Protein AF-A0A7N0U261-F1 (afdb_monomer_lite)

InterPro domains:
  IPR008336 DNA topoisomerase I, DNA binding, eukaryotic-type [PF02919] (1-190)
  IPR013030 DNA topoisomerase I, DNA binding, N-terminal domain 2 [G3DSA:2.170.11.10] (80-191)
  IPR013034 DNA topoisomerase I, DNA binding, N-terminal domain 1 [G3DSA:1.10.10.41] (1-79)
  IPR013499 DNA topoisomerase I, eukaryotic-type [SM00435] (119-215)
  IPR036202 DNA topoisomerase I, DNA binding, eukaryotic-type, N-terminal domain superfamily [SSF56741] (1-192)
  IPR051062 DNA topoisomerase IB [PTHR10290] (1-212)

Structure (mmCIF, N/CA/C/O backbone):
data_AF-A0A7N0U261-F1
#
_entry.id   AF-A0A7N0U261-F1
#
loop_
_atom_site.group_PDB
_atom_site.id
_atom_site.type_symbol
_atom_site.label_atom_id
_atom_site.label_alt_id
_atom_site.label_comp_id
_atom_site.label_asym_id
_atom_site.label_entity_id
_atom_site.label_seq_id
_atom_site.pdbx_PDB_ins_code
_atom_site.Cartn_x
_atom_site.Cartn_y
_atom_site.Cartn_z
_atom_site.occupancy
_atom_site.B_iso_or_equiv
_atom_site.auth_seq_id
_atom_site.auth_comp_id
_atom_site.auth_asym_id
_atom_site.auth_atom_id
_atom_site.pdbx_PDB_model_num
ATOM 1 N N . MET A 1 1 ? -12.755 -6.044 20.728 1.00 94.56 1 MET A N 1
ATOM 2 C CA . MET A 1 1 ? -12.909 -4.621 21.145 1.00 94.56 1 MET A CA 1
ATOM 3 C C . MET A 1 1 ? -14.137 -4.477 22.037 1.00 94.56 1 MET A C 1
ATOM 5 O O . MET A 1 1 ? -14.889 -5.444 22.129 1.00 94.56 1 MET A O 1
ATOM 9 N N . LEU A 1 2 ? -14.371 -3.317 22.663 1.00 97.25 2 LEU A N 1
ATOM 10 C CA . LEU A 1 2 ? -15.630 -3.059 23.376 1.00 97.25 2 LEU A CA 1
ATOM 11 C C . LEU A 1 2 ? -16.481 -2.021 22.630 1.00 97.25 2 LEU A C 1
ATOM 13 O O . LEU A 1 2 ? -15.959 -1.086 22.029 1.00 97.25 2 LEU A O 1
ATOM 17 N N . TYR A 1 3 ? -17.799 -2.167 22.692 1.00 97.62 3 TYR A N 1
ATOM 18 C CA . TYR A 1 3 ? -18.773 -1.183 22.230 1.00 97.62 3 TYR A CA 1
ATOM 19 C C . TYR A 1 3 ? -19.792 -0.941 23.340 1.00 97.62 3 TYR A C 1
ATOM 21 O O . TYR A 1 3 ? -20.399 -1.892 23.839 1.00 97.62 3 TYR A O 1
ATOM 29 N N . LYS A 1 4 ? -19.968 0.317 23.766 1.00 96.69 4 LYS A N 1
ATOM 30 C CA . LYS A 1 4 ? -20.778 0.664 24.954 1.00 96.69 4 LYS A CA 1
ATOM 31 C C . LYS A 1 4 ? -20.375 -0.160 26.196 1.00 96.69 4 LYS A C 1
ATOM 33 O O . LYS A 1 4 ? -21.231 -0.647 26.933 1.00 96.69 4 LYS A O 1
ATOM 38 N N . GLY A 1 5 ? -19.070 -0.385 26.371 1.00 96.56 5 GLY A N 1
ATOM 39 C CA . GLY A 1 5 ? -18.499 -1.171 27.472 1.00 96.56 5 GLY A CA 1
ATOM 40 C C . GLY A 1 5 ? -18.692 -2.692 27.380 1.00 96.56 5 GLY A C 1
ATOM 41 O O . GLY A 1 5 ? -18.243 -3.404 28.272 1.00 96.56 5 GLY A O 1
ATOM 42 N N . LYS A 1 6 ? -19.333 -3.216 26.325 1.00 97.06 6 LYS A N 1
ATOM 43 C CA . LYS A 1 6 ? -19.541 -4.661 26.133 1.00 97.06 6 LYS A CA 1
ATOM 44 C C . LYS A 1 6 ? -18.627 -5.215 25.039 1.00 97.06 6 LYS A C 1
ATOM 46 O O . LYS A 1 6 ? -18.452 -4.534 24.029 1.00 97.06 6 LYS A O 1
ATOM 51 N N . PRO A 1 7 ? -18.078 -6.433 25.187 1.00 97.12 7 PRO A N 1
ATOM 52 C CA . PRO A 1 7 ? -17.325 -7.081 24.120 1.00 97.12 7 PRO A CA 1
ATOM 53 C C . PRO A 1 7 ? -18.149 -7.213 22.840 1.00 97.12 7 PRO A C 1
ATOM 55 O O . PRO A 1 7 ? -19.335 -7.545 22.887 1.00 97.12 7 PRO A O 1
ATOM 58 N N . VAL A 1 8 ? -17.509 -6.940 21.705 1.00 96.25 8 VAL A N 1
ATOM 59 C CA . VAL A 1 8 ? -18.065 -7.182 20.372 1.00 96.25 8 VAL A CA 1
ATOM 60 C C . VAL A 1 8 ? -17.034 -7.925 19.543 1.00 96.25 8 VAL A C 1
ATOM 62 O O . VAL A 1 8 ? -15.889 -7.470 19.419 1.00 96.25 8 VAL A O 1
ATOM 65 N N . ASP A 1 9 ? -17.481 -9.034 18.966 1.00 94.25 9 ASP A N 1
ATOM 66 C CA . ASP A 1 9 ? -16.708 -9.827 18.023 1.00 94.25 9 ASP A CA 1
ATOM 67 C C . ASP A 1 9 ? -16.786 -9.200 16.634 1.00 94.25 9 ASP A C 1
ATOM 69 O O . ASP A 1 9 ? -17.852 -8.795 16.163 1.00 94.25 9 ASP A O 1
ATOM 73 N N . LEU A 1 10 ? -15.631 -9.111 15.985 1.00 96.62 10 LEU A N 1
ATOM 74 C CA . LEU A 1 10 ? -15.488 -8.616 14.626 1.00 96.62 10 LEU A CA 1
ATOM 75 C C . LEU A 1 10 ? -15.093 -9.783 13.724 1.00 96.62 10 LEU A C 1
ATOM 77 O O . LEU A 1 10 ? -14.326 -10.658 14.117 1.00 96.62 10 LEU A O 1
ATOM 81 N N . SER A 1 11 ? -15.578 -9.782 12.486 1.00 97.19 11 SER A N 1
ATOM 82 C CA . SER A 1 11 ? -14.993 -10.653 11.460 1.00 97.19 11 SER A CA 1
ATOM 83 C C . SER A 1 11 ? -13.533 -10.253 11.179 1.00 97.19 11 SER A C 1
ATOM 85 O O . SER A 1 11 ? -13.171 -9.096 11.415 1.00 97.19 11 SER A O 1
ATOM 87 N N . PRO A 1 12 ? -12.701 -11.142 10.603 1.00 97.69 12 PRO A N 1
ATOM 88 C CA . PRO A 1 12 ? -11.300 -10.825 10.315 1.00 97.69 12 PRO A CA 1
ATOM 89 C C . PRO A 1 12 ? -11.095 -9.538 9.499 1.00 97.69 12 PRO A C 1
ATOM 91 O O . PRO A 1 12 ? -10.190 -8.764 9.791 1.00 97.69 12 PRO A O 1
ATOM 94 N N . GLU A 1 13 ? -11.956 -9.259 8.513 1.00 96.50 13 GLU A N 1
ATOM 95 C CA . GLU A 1 13 ? -11.877 -8.029 7.705 1.00 96.50 13 GLU A CA 1
ATOM 96 C C . GLU A 1 13 ? -12.203 -6.772 8.530 1.00 96.50 13 GLU A C 1
ATOM 98 O O . GLU A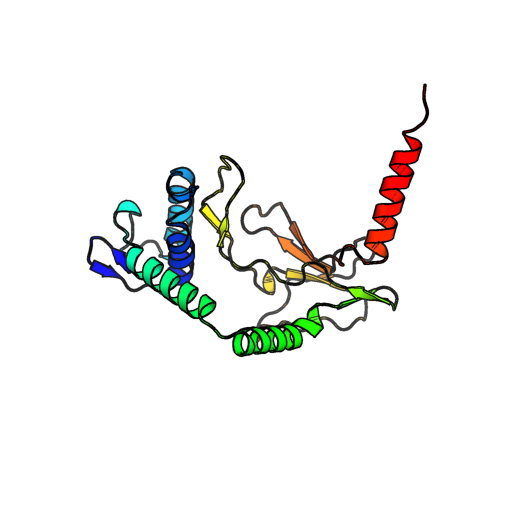 1 13 ? -11.549 -5.734 8.410 1.00 96.50 13 GLU A O 1
ATOM 103 N N . GLN A 1 14 ? -13.204 -6.862 9.408 1.00 97.44 14 GLN A N 1
ATOM 104 C CA . GLN A 1 14 ? -13.595 -5.762 10.288 1.00 97.44 14 GLN A CA 1
ATOM 105 C C . GLN A 1 14 ? -12.529 -5.496 11.357 1.00 97.44 14 GLN A C 1
ATOM 107 O O . GLN A 1 14 ? -12.248 -4.332 11.655 1.00 97.44 14 GLN A O 1
ATOM 112 N N . GLU A 1 15 ? -11.942 -6.559 11.911 1.00 98.00 15 GLU A N 1
ATOM 113 C CA . GLU A 1 15 ? -10.875 -6.495 12.908 1.00 98.00 15 GLU A CA 1
ATOM 114 C C . GLU A 1 15 ? -9.578 -5.932 12.321 1.00 98.00 15 GLU A C 1
ATOM 116 O O . GLU A 1 15 ? -8.921 -5.121 12.976 1.00 98.00 15 GLU A O 1
ATOM 121 N N . GLU A 1 16 ? -9.232 -6.277 11.075 1.00 98.25 16 GLU A N 1
ATOM 122 C CA . GLU A 1 16 ? -8.060 -5.722 10.390 1.00 98.25 16 GLU A CA 1
ATOM 123 C C . GLU A 1 16 ? -8.133 -4.188 10.356 1.00 98.25 16 GLU A C 1
ATOM 125 O O . GLU A 1 16 ? -7.194 -3.494 10.752 1.00 98.25 16 GLU A O 1
ATOM 130 N N . VAL A 1 17 ? -9.285 -3.644 9.958 1.00 98.19 17 VAL A N 1
ATOM 131 C CA . VAL A 1 17 ? -9.510 -2.195 9.861 1.00 98.19 17 VAL A CA 1
ATOM 132 C C . VAL A 1 17 ? -9.609 -1.534 11.238 1.00 98.19 17 VAL A C 1
ATOM 134 O O . VAL A 1 17 ? -9.058 -0.448 11.433 1.00 98.19 17 VAL A O 1
ATOM 137 N N . ALA A 1 18 ? -10.233 -2.196 12.216 1.00 98.19 18 ALA A N 1
ATOM 138 C CA . ALA A 1 18 ? -10.236 -1.734 13.604 1.00 98.19 18 ALA A CA 1
ATOM 139 C C . ALA A 1 18 ? -8.811 -1.657 14.177 1.00 98.19 18 ALA A C 1
ATOM 141 O O . ALA A 1 18 ? -8.467 -0.692 14.858 1.00 98.19 18 ALA A O 1
ATOM 142 N N . THR A 1 19 ? -7.956 -2.625 13.841 1.00 98.25 19 THR A N 1
ATOM 143 C CA . THR A 1 19 ? -6.543 -2.655 14.238 1.00 98.25 19 THR A CA 1
ATOM 144 C C . THR A 1 19 ? -5.762 -1.511 13.604 1.00 98.25 19 THR A C 1
ATOM 146 O O . THR A 1 19 ? -5.029 -0.818 14.309 1.00 98.25 19 THR A O 1
ATOM 149 N N . MET A 1 20 ? -5.970 -1.229 12.310 1.00 98.25 20 MET A N 1
ATOM 150 C CA . MET A 1 20 ? -5.345 -0.077 11.643 1.00 98.25 20 MET A CA 1
ATOM 151 C C . MET A 1 20 ? -5.665 1.248 12.345 1.00 98.25 20 MET A C 1
ATOM 153 O O . MET A 1 20 ? -4.800 2.119 12.407 1.00 98.25 20 MET A O 1
ATOM 157 N N . TYR A 1 21 ? -6.886 1.406 12.865 1.00 98.31 21 TYR A N 1
ATOM 158 C CA . TYR A 1 21 ? -7.286 2.586 13.634 1.00 98.31 21 TYR A CA 1
ATOM 159 C C . TYR A 1 21 ? -6.716 2.580 15.052 1.00 98.31 21 TYR A C 1
ATOM 161 O O . TYR A 1 21 ? -6.133 3.574 15.475 1.00 98.31 21 TYR A O 1
ATOM 169 N N . ALA A 1 22 ? -6.799 1.452 15.762 1.00 97.94 22 ALA A N 1
ATOM 170 C CA . ALA A 1 22 ? -6.256 1.304 17.111 1.00 97.94 22 ALA A CA 1
ATOM 171 C C . ALA A 1 22 ? -4.759 1.649 17.163 1.00 97.94 22 ALA A C 1
ATOM 173 O O . ALA A 1 22 ? -4.319 2.376 18.048 1.00 97.94 22 ALA A O 1
ATOM 174 N N . MET A 1 23 ? -3.981 1.216 16.165 1.00 96.69 23 MET A N 1
ATOM 175 C CA . MET A 1 23 ? -2.550 1.526 16.036 1.00 96.69 23 MET A CA 1
ATOM 176 C C . MET A 1 23 ? -2.236 3.030 15.952 1.00 96.69 23 MET A C 1
ATOM 178 O O . MET A 1 23 ? -1.087 3.422 16.155 1.00 96.69 23 MET A O 1
ATOM 182 N N . MET A 1 24 ? -3.226 3.869 15.637 1.00 96.44 24 MET A N 1
ATOM 183 C CA . MET A 1 24 ? -3.067 5.317 15.510 1.00 96.44 24 MET A CA 1
ATOM 184 C C . MET A 1 24 ? -3.276 6.067 16.829 1.00 96.44 24 MET A C 1
ATOM 186 O O . MET A 1 24 ? -3.046 7.275 16.834 1.00 96.44 24 MET A O 1
ATOM 190 N N . LYS A 1 25 ? -3.664 5.382 17.920 1.00 94.25 25 LYS A N 1
ATOM 191 C CA . LYS A 1 25 ? -4.058 5.968 19.217 1.00 94.25 25 LYS A CA 1
ATOM 192 C C . LYS A 1 25 ? -3.148 7.106 19.699 1.00 94.25 25 LYS A C 1
ATOM 194 O O . LYS A 1 25 ? -3.662 8.151 20.066 1.00 94.25 25 LYS A O 1
ATOM 199 N N . ASP A 1 26 ? -1.826 6.940 19.623 1.00 93.56 26 ASP A N 1
ATOM 200 C CA . ASP A 1 26 ? -0.852 7.924 20.140 1.00 93.56 26 ASP A CA 1
ATOM 201 C C . ASP A 1 26 ? -0.335 8.907 19.078 1.00 93.56 26 ASP A C 1
ATOM 203 O O . ASP A 1 26 ? 0.748 9.479 19.208 1.00 93.56 26 ASP A O 1
ATOM 207 N N . THR A 1 27 ? -1.046 9.050 17.963 1.00 95.00 27 THR A N 1
ATOM 208 C CA . THR A 1 27 ? -0.646 9.945 16.873 1.00 95.00 27 THR A CA 1
ATOM 209 C C . THR A 1 27 ? -1.548 11.169 16.818 1.00 95.00 27 THR A C 1
ATOM 211 O O . THR A 1 27 ? -2.737 11.087 17.111 1.00 95.00 27 THR A O 1
ATOM 214 N N . GLU A 1 28 ? -1.018 12.285 16.312 1.00 94.75 28 GLU A N 1
ATOM 215 C CA . GLU A 1 28 ? -1.775 13.531 16.097 1.00 94.75 28 GLU A CA 1
ATOM 216 C C . GLU A 1 28 ? -3.043 13.358 15.238 1.00 94.75 28 GLU A C 1
ATOM 218 O O . GLU A 1 28 ? -3.963 14.169 15.304 1.00 94.75 28 GLU A O 1
ATOM 223 N N . TYR A 1 29 ? -3.125 12.291 14.434 1.00 95.38 29 TYR A N 1
ATOM 224 C CA . TYR A 1 29 ? -4.298 12.005 13.607 1.00 95.38 29 TYR A CA 1
ATOM 225 C C . TYR A 1 29 ? -5.546 11.710 14.442 1.00 95.38 29 TYR A C 1
ATOM 227 O O . TYR A 1 29 ? -6.652 11.970 13.974 1.00 95.38 29 TYR A O 1
ATOM 235 N N . MET A 1 30 ? -5.383 11.213 15.670 1.00 94.69 30 MET A N 1
ATOM 236 C CA . MET A 1 30 ? -6.498 10.929 16.576 1.00 94.69 30 MET A CA 1
ATOM 237 C C . MET A 1 30 ? -7.116 12.188 17.177 1.00 94.69 30 MET A C 1
ATOM 239 O O . MET A 1 30 ? -8.233 12.124 17.674 1.00 94.69 30 MET A O 1
ATOM 243 N N . GLU A 1 31 ? -6.467 13.342 17.048 1.00 94.31 31 GLU A N 1
ATOM 244 C CA . GLU A 1 31 ? -7.062 14.634 17.402 1.00 94.31 31 GLU A CA 1
ATOM 245 C C . GLU A 1 31 ? -7.831 15.248 16.220 1.00 94.31 31 GLU A C 1
ATOM 247 O O . GLU A 1 31 ? -8.662 16.143 16.380 1.00 94.31 31 GLU A O 1
ATOM 252 N N . LYS A 1 32 ? -7.610 14.744 14.997 1.00 96.12 32 LYS A N 1
ATOM 253 C CA . LYS A 1 32 ? -8.223 15.291 13.784 1.00 96.12 32 LYS A CA 1
ATOM 254 C C . LYS A 1 32 ? -9.618 14.712 13.559 1.00 96.12 32 LYS A C 1
ATOM 256 O O . LYS A 1 32 ? -9.774 13.576 13.112 1.00 96.12 32 LYS A O 1
ATOM 261 N N . LYS A 1 33 ? -10.650 15.541 13.743 1.00 96.62 33 LYS A N 1
ATOM 262 C CA . LYS A 1 33 ? -12.059 15.183 13.476 1.00 96.62 33 LYS A CA 1
ATOM 263 C C . LYS A 1 33 ? -12.262 14.564 12.084 1.00 96.62 33 LYS A C 1
ATOM 265 O O . LYS A 1 33 ? -12.871 13.506 11.960 1.00 96.62 33 LYS A O 1
ATOM 270 N N . GLN A 1 34 ? -11.667 15.170 11.052 1.00 98.00 34 GLN A N 1
ATOM 271 C CA . GLN A 1 34 ? -11.753 14.691 9.667 1.00 98.00 34 GLN A CA 1
ATOM 272 C C . GLN A 1 34 ? -11.218 13.259 9.494 1.00 98.00 34 GLN A C 1
ATOM 274 O O . GLN A 1 34 ? -11.749 12.501 8.680 1.00 98.00 34 GLN A O 1
ATOM 279 N N . PHE A 1 35 ? -10.178 12.882 10.247 1.00 98.25 35 PHE A N 1
ATOM 280 C CA . PHE A 1 35 ? -9.602 11.537 10.219 1.00 98.25 35 PHE A CA 1
ATOM 281 C C . PHE A 1 35 ? -10.582 10.511 10.792 1.00 98.25 35 PHE A C 1
ATOM 283 O O . PHE A 1 35 ? -10.874 9.514 10.131 1.00 98.25 35 PHE A O 1
ATOM 290 N N . LYS A 1 36 ? -11.140 10.795 11.977 1.00 97.81 36 LYS A N 1
ATOM 291 C CA . LYS A 1 36 ? -12.147 9.955 12.646 1.00 97.81 36 LYS A CA 1
ATOM 292 C C . LYS A 1 36 ? -13.393 9.756 11.785 1.00 97.81 36 LYS A C 1
ATOM 294 O O . LYS A 1 36 ? -13.853 8.630 11.604 1.00 97.81 36 LYS A O 1
ATOM 299 N N . GLU A 1 37 ? -13.909 10.841 11.208 1.00 97.88 37 GLU A N 1
ATOM 300 C CA . GLU A 1 37 ? -15.094 10.812 10.346 1.00 97.88 37 GLU A CA 1
ATOM 301 C C . GLU A 1 37 ? -14.861 9.968 9.088 1.00 97.88 37 GLU A C 1
ATOM 303 O O . GLU A 1 37 ? -15.673 9.104 8.755 1.00 97.88 37 GLU A O 1
ATOM 308 N N . ASN A 1 38 ? -13.737 10.175 8.395 1.00 98.25 38 ASN A N 1
ATOM 309 C CA . ASN A 1 38 ? -13.396 9.395 7.204 1.00 98.25 38 ASN A CA 1
ATOM 310 C C . ASN A 1 38 ? -13.203 7.910 7.521 1.00 98.25 38 ASN A C 1
ATOM 312 O O . ASN A 1 38 ? -13.714 7.067 6.781 1.00 98.25 38 ASN A O 1
ATOM 316 N N . PHE A 1 39 ? -12.513 7.600 8.621 1.00 98.38 39 PHE A N 1
ATOM 317 C CA . PHE A 1 39 ? -12.349 6.232 9.096 1.00 98.38 39 PHE A CA 1
ATOM 318 C C . PHE A 1 39 ? -13.705 5.566 9.334 1.00 98.38 39 PHE A C 1
ATOM 320 O O . PHE A 1 39 ? -13.992 4.529 8.736 1.00 98.38 39 PHE A O 1
ATOM 327 N N . MET A 1 40 ? -14.569 6.181 10.150 1.00 97.44 40 MET A N 1
ATOM 328 C CA . MET A 1 40 ? -15.864 5.599 10.504 1.00 97.44 40 MET A CA 1
ATOM 329 C C . MET A 1 40 ? -16.755 5.410 9.273 1.00 97.44 40 MET A C 1
ATOM 331 O O . MET A 1 40 ? -17.445 4.398 9.148 1.00 97.44 40 MET A O 1
ATOM 335 N N . ASN A 1 41 ? -16.714 6.354 8.330 1.00 97.06 41 ASN A N 1
ATOM 336 C CA . ASN A 1 41 ? -17.466 6.265 7.082 1.00 97.06 41 ASN A CA 1
ATOM 337 C C . ASN A 1 41 ? -17.059 5.060 6.225 1.00 97.06 41 ASN A C 1
ATOM 339 O O . ASN A 1 41 ? -17.924 4.446 5.596 1.00 97.06 41 ASN A O 1
ATOM 343 N N . ASP A 1 42 ? -15.771 4.718 6.174 1.00 97.44 42 ASP A N 1
ATOM 344 C CA . ASP A 1 42 ? -15.302 3.547 5.433 1.00 97.44 42 ASP A CA 1
ATOM 345 C C . ASP A 1 42 ? -15.483 2.253 6.233 1.00 97.44 42 ASP A C 1
ATOM 347 O O . ASP A 1 42 ? -15.964 1.264 5.680 1.00 97.44 42 ASP A O 1
ATOM 351 N N . TRP A 1 43 ? -15.206 2.264 7.538 1.00 97.69 43 TRP A N 1
ATOM 352 C CA . TRP A 1 43 ? -15.368 1.091 8.395 1.00 97.69 43 TRP A CA 1
ATOM 353 C C . TRP A 1 43 ? -16.833 0.651 8.505 1.00 97.69 43 TRP A C 1
ATOM 355 O O . TRP A 1 43 ? -17.119 -0.538 8.396 1.00 97.69 43 TRP A O 1
ATOM 365 N N . ARG A 1 44 ? -17.795 1.586 8.568 1.00 96.00 44 ARG A N 1
ATOM 366 C CA . ARG A 1 44 ? -19.238 1.269 8.558 1.00 96.00 44 ARG A CA 1
ATOM 367 C C . ARG A 1 44 ? -19.664 0.472 7.319 1.00 96.00 44 ARG A C 1
ATOM 369 O O . ARG A 1 44 ? -20.573 -0.351 7.406 1.00 96.00 44 ARG A O 1
ATOM 376 N N . LYS A 1 45 ? -19.017 0.680 6.166 1.00 95.75 45 LYS A N 1
ATOM 377 C CA . LYS A 1 45 ? -19.311 -0.093 4.944 1.00 95.75 45 LYS A CA 1
ATOM 378 C C . LYS A 1 45 ? -18.906 -1.561 5.095 1.00 95.75 45 LYS A C 1
ATOM 380 O O . LYS A 1 45 ? -19.592 -2.416 4.553 1.00 95.75 45 LYS A O 1
ATOM 385 N N . ILE A 1 46 ? -17.834 -1.825 5.841 1.00 96.00 46 ILE A N 1
ATOM 386 C CA . ILE A 1 46 ? -17.285 -3.165 6.107 1.00 96.00 46 ILE A CA 1
ATOM 387 C C . ILE A 1 46 ? -18.052 -3.847 7.245 1.00 96.00 46 ILE A C 1
ATOM 389 O O . ILE A 1 46 ? -18.362 -5.033 7.183 1.00 96.00 46 ILE A O 1
ATOM 393 N N . LEU A 1 47 ? -18.421 -3.085 8.276 1.00 96.19 47 LEU A N 1
ATOM 394 C CA . LEU A 1 47 ? -19.302 -3.554 9.345 1.00 96.19 47 LEU A CA 1
ATOM 395 C C . LEU A 1 47 ? -20.679 -3.963 8.799 1.00 96.19 47 LEU A C 1
ATOM 397 O O . LEU A 1 47 ? -21.259 -4.960 9.225 1.00 96.19 47 LEU A O 1
ATOM 401 N N . GLY A 1 48 ? -21.188 -3.205 7.826 1.00 94.00 48 GLY A N 1
ATOM 402 C CA . GLY A 1 48 ? -22.503 -3.402 7.233 1.00 94.00 48 GLY A CA 1
ATOM 403 C C . GLY A 1 48 ? -23.610 -2.668 7.996 1.00 94.00 48 GLY A C 1
ATOM 404 O O . GLY A 1 48 ? -23.501 -2.338 9.175 1.00 94.00 48 GLY A O 1
ATOM 405 N N . LYS A 1 49 ? -24.729 -2.405 7.309 1.00 88.12 49 LYS A N 1
ATOM 406 C CA . LYS A 1 49 ? -25.809 -1.532 7.817 1.00 88.12 49 LYS A CA 1
ATOM 407 C C . LYS A 1 49 ? -26.448 -2.014 9.126 1.00 88.12 49 LYS A C 1
ATOM 409 O O . LYS A 1 49 ? -26.932 -1.192 9.891 1.00 88.12 49 LYS A O 1
ATOM 414 N N . LYS A 1 50 ? -26.478 -3.329 9.358 1.00 90.81 50 LYS A N 1
ATOM 415 C CA . LYS A 1 50 ? -27.139 -3.959 10.514 1.00 90.81 50 LYS A CA 1
ATOM 416 C C . LYS A 1 50 ? -26.197 -4.204 11.699 1.00 90.81 50 LYS A C 1
ATOM 418 O O . LYS A 1 50 ? -26.611 -4.824 12.671 1.00 90.81 50 LYS A O 1
ATOM 423 N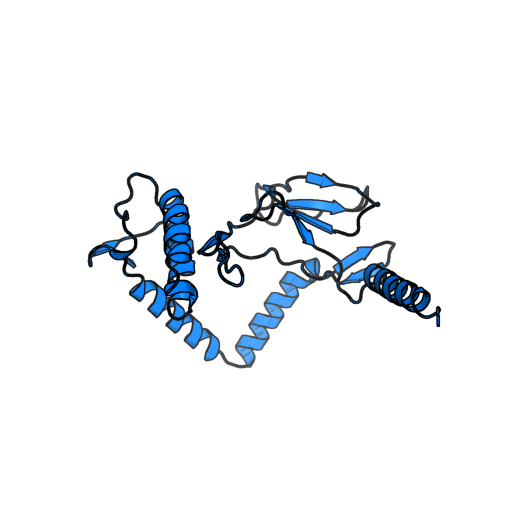 N . HIS A 1 51 ? -24.940 -3.767 11.615 1.00 95.00 51 HIS A N 1
ATOM 424 C CA . HIS A 1 51 ? -23.971 -4.005 12.678 1.00 95.00 51 HIS A CA 1
ATOM 425 C C . HIS A 1 51 ? -24.334 -3.234 13.955 1.00 95.00 51 HIS A C 1
ATOM 427 O O . HIS A 1 51 ? -24.897 -2.143 13.892 1.00 95.00 51 HIS A O 1
ATOM 433 N N . VAL A 1 52 ? -23.978 -3.770 15.124 1.00 94.81 52 VAL A N 1
ATOM 434 C CA . VAL A 1 52 ? -24.257 -3.115 16.418 1.00 94.81 52 VAL A CA 1
ATOM 435 C C . VAL A 1 52 ? -23.459 -1.822 16.607 1.00 94.81 52 VAL A C 1
ATOM 437 O O . VAL A 1 52 ? -23.914 -0.897 17.273 1.00 94.81 52 VAL A O 1
ATOM 440 N N . ILE A 1 53 ? -22.284 -1.750 15.982 1.00 95.12 53 ILE A N 1
ATOM 441 C CA . ILE A 1 53 ? -21.384 -0.595 16.019 1.00 95.12 53 ILE A CA 1
ATOM 442 C C . ILE A 1 53 ? -21.866 0.461 15.024 1.00 95.12 53 ILE A C 1
ATOM 444 O O . ILE A 1 53 ? -21.773 0.267 13.812 1.00 95.12 53 ILE A O 1
ATOM 448 N N . GLN A 1 54 ? -22.361 1.585 15.541 1.00 88.62 54 GLN A N 1
ATOM 449 C CA . GLN A 1 54 ? -22.888 2.688 14.725 1.00 88.62 54 GLN A CA 1
ATOM 450 C C . GLN A 1 54 ? -22.215 4.036 14.994 1.00 88.62 54 GLN A C 1
ATOM 452 O O . GLN A 1 54 ? -22.228 4.908 14.119 1.00 88.62 54 GLN A O 1
ATOM 457 N N . ASP A 1 55 ? -21.592 4.180 16.162 1.00 92.81 55 ASP A N 1
ATOM 458 C CA . ASP A 1 55 ? -20.981 5.413 16.653 1.00 92.81 55 ASP A CA 1
ATOM 459 C C . ASP A 1 55 ? -19.550 5.128 17.111 1.00 92.81 55 ASP A C 1
ATOM 461 O O . ASP A 1 55 ? -19.311 4.192 17.876 1.00 92.81 55 ASP A O 1
ATOM 465 N N . LEU A 1 56 ? -18.607 5.925 16.620 1.00 95.19 56 LEU A N 1
ATOM 466 C CA . LEU A 1 56 ? -17.193 5.764 16.917 1.00 95.19 56 LEU A CA 1
ATOM 467 C C . LEU A 1 56 ? -16.862 6.133 18.368 1.00 95.19 56 LEU A C 1
ATOM 469 O O . LEU A 1 56 ? -16.012 5.481 18.961 1.00 95.19 56 LEU A O 1
ATOM 473 N N . GLU A 1 57 ? -17.553 7.112 18.956 1.00 95.12 57 GLU A N 1
ATOM 474 C CA . GLU A 1 57 ? -17.278 7.583 20.327 1.00 95.12 57 GLU A CA 1
ATOM 475 C C . GLU A 1 57 ? -17.657 6.538 21.388 1.00 95.12 57 GLU A C 1
ATOM 477 O O . GLU A 1 57 ? -17.162 6.546 22.510 1.00 95.12 57 GLU A O 1
ATOM 482 N N . LEU A 1 58 ? -18.519 5.589 21.018 1.00 97.00 58 LEU A N 1
ATOM 483 C CA . LEU A 1 58 ? -18.916 4.465 21.863 1.00 97.00 58 LEU A CA 1
ATOM 484 C C . LEU A 1 58 ? -18.020 3.230 21.684 1.00 97.00 58 LEU A C 1
ATOM 486 O O . LEU A 1 58 ? -18.268 2.203 22.326 1.00 97.00 58 LEU A O 1
ATOM 490 N N . CYS A 1 59 ? -17.027 3.300 20.794 1.00 97.62 59 CYS A N 1
ATOM 491 C CA . CYS A 1 59 ? -16.060 2.236 20.557 1.00 97.62 59 CYS A CA 1
ATOM 492 C C . CYS A 1 59 ? -14.844 2.407 21.464 1.00 97.62 59 CYS A C 1
ATOM 494 O O . CYS A 1 59 ? -14.200 3.452 21.468 1.00 97.62 59 CYS A O 1
ATOM 496 N N . ASP A 1 60 ? -14.467 1.331 22.143 1.00 97.62 60 ASP A N 1
ATOM 497 C CA . ASP A 1 60 ? -13.205 1.244 22.862 1.00 97.62 60 ASP A CA 1
ATOM 498 C C . ASP A 1 60 ? -12.276 0.242 22.163 1.00 97.62 60 ASP A C 1
ATOM 500 O O . ASP A 1 60 ? -12.498 -0.978 22.136 1.00 97.62 60 ASP A O 1
ATOM 504 N N . PHE A 1 61 ? -11.223 0.805 21.569 1.00 97.81 61 PHE A N 1
ATOM 505 C CA . PHE A 1 61 ? -10.158 0.091 20.869 1.00 97.81 61 PHE A CA 1
ATOM 506 C C . PHE A 1 61 ? -8.990 -0.294 21.791 1.00 97.81 61 PHE A C 1
ATOM 508 O O . PHE A 1 61 ? -8.039 -0.915 21.315 1.00 97.81 61 PHE A O 1
ATOM 515 N N . GLY A 1 62 ? -9.050 0.040 23.086 1.00 97.25 62 GLY A N 1
ATOM 516 C CA . GLY A 1 62 ? -8.036 -0.257 24.100 1.00 97.25 62 GLY A CA 1
ATOM 517 C C . GLY A 1 62 ? -7.527 -1.697 24.050 1.00 97.25 62 GLY A C 1
ATOM 518 O O . GLY A 1 62 ? -6.331 -1.874 23.836 1.00 97.25 62 GLY A O 1
ATOM 519 N N . PRO A 1 63 ? -8.401 -2.725 24.075 1.00 97.75 63 PRO A N 1
ATOM 520 C CA . PRO A 1 63 ? -7.956 -4.117 24.011 1.00 97.75 63 PRO A CA 1
ATOM 521 C C . PRO A 1 63 ? -7.115 -4.457 22.768 1.00 97.75 63 PRO A C 1
ATOM 523 O O . PRO A 1 63 ? -6.152 -5.214 22.858 1.00 97.75 63 PRO A O 1
ATOM 526 N N . ILE A 1 64 ? -7.456 -3.887 21.603 1.00 98.00 64 ILE A N 1
ATOM 527 C CA . ILE A 1 64 ? -6.704 -4.106 20.355 1.00 98.00 64 ILE A CA 1
ATOM 528 C C . ILE A 1 64 ? -5.364 -3.364 20.413 1.00 98.00 64 ILE A C 1
ATOM 530 O O . ILE A 1 64 ? -4.333 -3.899 20.008 1.00 98.00 64 ILE A O 1
ATOM 534 N N . TYR A 1 65 ? -5.370 -2.133 20.924 1.00 98.00 65 TYR A N 1
ATOM 535 C CA . TYR A 1 65 ? -4.164 -1.330 21.077 1.00 98.00 65 TYR A CA 1
ATOM 536 C C . TYR A 1 65 ? -3.166 -1.975 22.051 1.00 98.00 65 TYR A C 1
ATOM 538 O O . TYR A 1 65 ? -1.985 -2.079 21.721 1.00 98.00 65 TYR A O 1
ATOM 546 N N . ASP A 1 66 ? -3.630 -2.465 23.201 1.00 97.75 66 ASP A N 1
ATOM 547 C CA . ASP A 1 66 ? -2.783 -3.106 24.213 1.00 97.75 66 ASP A CA 1
ATOM 548 C C . ASP A 1 66 ? -2.163 -4.398 23.672 1.00 97.75 66 ASP A C 1
ATOM 550 O O . ASP A 1 66 ? -0.958 -4.627 23.807 1.00 97.75 66 ASP A O 1
ATOM 554 N N . TRP A 1 67 ? -2.959 -5.213 22.970 1.00 97.44 67 TRP A N 1
ATOM 555 C CA . TRP A 1 67 ? -2.446 -6.366 22.233 1.00 97.44 67 TRP A CA 1
ATOM 556 C C . TRP A 1 67 ? -1.358 -5.958 21.229 1.00 97.44 67 TRP A C 1
ATOM 558 O O . TRP A 1 67 ? -0.277 -6.549 21.216 1.00 97.44 67 TRP A O 1
ATOM 568 N N . TYR A 1 68 ? -1.598 -4.915 20.431 1.00 96.50 68 TYR A N 1
ATOM 569 C CA . TYR A 1 68 ? -0.638 -4.437 19.438 1.00 96.50 68 TYR A CA 1
ATOM 570 C C . TYR A 1 68 ? 0.678 -3.956 20.073 1.00 96.50 68 TYR A C 1
ATOM 572 O O . TYR A 1 68 ? 1.756 -4.274 19.560 1.00 96.50 68 TYR A O 1
ATOM 580 N N . GLN A 1 69 ? 0.622 -3.223 21.191 1.00 96.75 69 GLN A N 1
ATOM 581 C CA . GLN A 1 69 ? 1.831 -2.809 21.911 1.00 96.75 69 GLN A CA 1
ATOM 582 C C . GLN A 1 69 ? 2.592 -4.021 22.453 1.00 96.75 69 GLN A C 1
ATOM 584 O O . GLN A 1 69 ? 3.805 -4.103 22.268 1.00 96.75 69 GLN A O 1
ATOM 589 N N . ASN A 1 70 ? 1.894 -5.011 23.014 1.00 96.94 70 ASN A N 1
ATOM 590 C CA . ASN A 1 70 ? 2.521 -6.250 23.473 1.00 96.94 70 ASN A CA 1
ATOM 591 C C . ASN A 1 70 ? 3.221 -6.999 22.326 1.00 96.94 70 ASN A C 1
ATOM 593 O O . ASN A 1 70 ? 4.364 -7.429 22.475 1.00 96.94 70 ASN A O 1
ATOM 597 N N . GLU A 1 71 ? 2.595 -7.106 21.151 1.00 95.50 71 GLU A N 1
ATOM 598 C CA . GLU A 1 71 ? 3.215 -7.710 19.961 1.00 95.50 71 GLU A CA 1
ATOM 599 C C . GLU A 1 71 ? 4.439 -6.925 19.467 1.00 95.50 71 GLU A C 1
ATOM 601 O O . GLU A 1 71 ? 5.434 -7.503 19.015 1.00 95.50 71 GLU A O 1
ATOM 606 N N . LYS A 1 72 ? 4.397 -5.595 19.568 1.00 93.94 72 LYS A N 1
ATOM 607 C CA . LYS A 1 72 ? 5.526 -4.725 19.232 1.00 93.94 72 LYS A CA 1
ATOM 608 C C . LYS A 1 72 ? 6.692 -4.922 20.202 1.00 93.94 72 LYS A C 1
ATOM 610 O O . LYS A 1 72 ? 7.832 -5.008 19.746 1.00 93.94 72 LYS A O 1
ATOM 615 N N . GLU A 1 73 ? 6.427 -5.036 21.501 1.00 95.12 73 GLU A N 1
ATOM 616 C CA . GLU A 1 73 ? 7.458 -5.291 22.511 1.00 95.12 73 GLU A CA 1
ATOM 617 C C . GLU A 1 73 ? 8.067 -6.689 22.369 1.00 95.12 73 GLU A C 1
ATOM 619 O O . GLU A 1 73 ? 9.292 -6.808 22.350 1.00 95.12 73 GLU A O 1
ATOM 624 N N . LYS A 1 74 ? 7.260 -7.728 22.110 1.00 94.44 74 LYS A N 1
ATOM 625 C CA . LYS A 1 74 ? 7.773 -9.073 21.780 1.00 94.44 74 LYS A CA 1
ATOM 626 C C . LYS A 1 74 ? 8.749 -9.036 20.603 1.00 94.44 74 LYS A C 1
ATOM 628 O O . LYS A 1 74 ? 9.846 -9.582 20.681 1.00 94.44 74 LYS A O 1
ATOM 633 N N . LYS A 1 75 ? 8.402 -8.324 19.523 1.00 91.62 75 LYS A N 1
ATOM 634 C CA . LYS A 1 75 ? 9.289 -8.163 18.354 1.00 91.62 75 LYS A CA 1
ATOM 635 C C . LYS A 1 75 ? 10.584 -7.420 18.680 1.00 91.62 75 LYS A C 1
ATOM 637 O O . LYS A 1 75 ? 11.625 -7.707 18.087 1.00 91.62 75 LYS A O 1
ATOM 642 N N . LYS A 1 76 ? 10.550 -6.455 19.603 1.00 92.31 76 LYS A N 1
ATOM 643 C CA . LYS A 1 76 ? 11.765 -5.762 20.057 1.00 92.31 76 LYS A CA 1
ATOM 644 C C . LYS A 1 76 ? 12.662 -6.675 20.887 1.00 92.31 76 LYS A C 1
ATOM 646 O O . LYS A 1 76 ? 13.876 -6.599 20.708 1.00 92.31 76 LYS A O 1
ATOM 651 N N . GLN A 1 77 ? 12.073 -7.535 21.715 1.00 93.50 77 GLN A N 1
ATOM 652 C CA . GLN A 1 77 ? 12.773 -8.478 22.592 1.00 93.50 77 GLN A CA 1
ATOM 653 C C . GLN A 1 77 ? 13.377 -9.686 21.860 1.00 93.50 77 GLN A C 1
ATOM 655 O O . GLN A 1 77 ? 14.226 -10.357 22.437 1.00 93.50 77 GLN A O 1
ATOM 660 N N . MET A 1 78 ? 13.009 -9.932 20.594 1.00 92.12 78 MET A N 1
ATOM 661 C CA . MET A 1 78 ? 13.647 -10.973 19.774 1.00 92.12 78 MET A CA 1
ATOM 662 C C . MET A 1 78 ? 15.171 -10.809 19.741 1.00 92.12 78 MET A C 1
ATOM 664 O O . MET A 1 78 ? 15.685 -9.685 19.605 1.00 92.12 78 MET A O 1
ATOM 668 N N . THR A 1 79 ? 15.881 -11.932 19.798 1.00 94.69 79 THR A N 1
ATOM 669 C CA . THR A 1 79 ? 17.348 -11.955 19.790 1.00 94.69 79 THR A CA 1
ATOM 670 C C . THR A 1 79 ? 17.907 -11.477 18.449 1.00 94.69 79 THR A C 1
ATOM 672 O O . THR A 1 79 ? 17.205 -11.377 17.432 1.00 94.69 79 THR A O 1
ATOM 675 N N . THR A 1 80 ? 19.198 -11.147 18.425 1.00 93.75 80 THR A N 1
ATOM 676 C CA . THR A 1 80 ? 19.885 -10.762 17.185 1.00 93.75 80 THR A CA 1
ATOM 677 C C . THR A 1 80 ? 19.858 -11.909 16.174 1.00 93.75 80 THR A C 1
ATOM 679 O O . THR A 1 80 ? 19.639 -11.679 14.983 1.00 93.75 80 THR A O 1
ATOM 682 N N . GLU A 1 81 ? 20.019 -13.142 16.651 1.00 94.12 81 GLU A N 1
ATOM 683 C CA . GLU A 1 81 ? 19.997 -14.375 15.870 1.00 94.12 81 GLU A CA 1
ATOM 684 C C . GLU A 1 81 ? 18.618 -14.611 15.242 1.00 94.12 81 GLU A C 1
ATOM 686 O O . GLU A 1 81 ? 18.526 -14.823 14.032 1.00 94.12 81 GLU A O 1
ATOM 691 N N . GLU A 1 82 ? 17.538 -14.485 16.019 1.00 93.88 82 GLU A N 1
ATOM 692 C CA . GLU A 1 82 ? 16.159 -14.629 15.532 1.00 93.88 82 GLU A CA 1
ATOM 693 C C . GLU A 1 82 ? 15.810 -13.561 14.491 1.00 93.88 82 GLU A C 1
ATOM 695 O O . GLU A 1 82 ? 15.268 -13.863 13.424 1.00 93.88 82 GLU A O 1
ATOM 700 N N . LYS A 1 83 ? 16.167 -12.297 14.762 1.00 92.62 83 LYS A N 1
ATOM 701 C CA . LYS A 1 83 ? 15.972 -11.190 13.813 1.00 92.62 83 LYS A CA 1
ATOM 702 C C . LYS A 1 83 ? 16.744 -11.425 12.514 1.00 92.62 83 LYS A C 1
ATOM 704 O O . LYS A 1 83 ? 16.223 -11.134 11.433 1.00 92.62 83 LYS A O 1
ATOM 709 N N . LYS A 1 84 ? 17.971 -11.953 12.596 1.00 94.50 84 LYS A N 1
ATOM 710 C CA . LYS A 1 84 ? 18.798 -12.282 11.427 1.00 94.50 84 LYS A CA 1
ATOM 711 C C . LYS A 1 84 ? 18.182 -13.425 10.617 1.00 94.50 84 LYS A C 1
ATOM 713 O O . LYS A 1 84 ? 18.037 -13.269 9.405 1.00 94.50 84 LYS A O 1
ATOM 718 N N . ALA A 1 85 ? 17.762 -14.507 11.272 1.00 95.00 85 ALA A N 1
ATOM 719 C CA . ALA A 1 85 ? 17.124 -15.651 10.622 1.00 95.00 85 ALA A CA 1
ATOM 720 C C . ALA A 1 85 ? 15.824 -15.249 9.902 1.00 95.00 85 ALA A C 1
ATOM 722 O O . ALA A 1 85 ? 15.653 -15.548 8.719 1.00 95.00 85 ALA A O 1
ATOM 723 N N . ALA A 1 86 ? 14.954 -14.478 10.565 1.00 93.12 86 ALA A N 1
ATOM 724 C CA . ALA A 1 86 ? 13.715 -13.978 9.967 1.00 93.12 86 ALA A CA 1
ATOM 725 C C . ALA A 1 86 ? 13.977 -13.064 8.755 1.00 93.12 86 ALA A C 1
ATOM 727 O O . ALA A 1 86 ? 13.282 -13.141 7.738 1.00 93.12 86 ALA A O 1
ATOM 728 N N . LYS A 1 87 ? 15.006 -12.208 8.832 1.00 93.50 87 LYS A N 1
ATOM 729 C CA . LYS A 1 87 ? 15.413 -11.339 7.720 1.00 93.50 87 LYS A CA 1
ATOM 730 C C . LYS A 1 87 ? 15.947 -12.143 6.533 1.00 93.50 87 LYS A C 1
ATOM 732 O O . LYS A 1 87 ? 15.610 -11.818 5.397 1.00 93.50 87 LYS A O 1
ATOM 737 N N . GLU A 1 88 ? 16.763 -13.164 6.778 1.00 94.88 88 GLU A N 1
ATOM 738 C CA . GLU A 1 88 ? 17.328 -14.014 5.726 1.00 94.88 88 GLU A CA 1
ATOM 739 C C . GLU A 1 88 ? 16.247 -14.850 5.032 1.00 94.88 88 GLU A C 1
ATOM 741 O O . GLU A 1 88 ? 16.195 -14.886 3.803 1.00 94.88 88 GLU A O 1
ATOM 746 N N . GLN A 1 89 ? 15.336 -15.456 5.798 1.00 95.06 89 GLN A N 1
ATOM 747 C CA . GLN A 1 89 ? 14.206 -16.204 5.247 1.00 95.06 89 GLN A CA 1
ATOM 748 C C . GLN A 1 89 ? 13.323 -15.312 4.368 1.00 95.06 89 GLN A C 1
ATOM 750 O O . GLN A 1 89 ? 12.970 -15.692 3.250 1.00 95.06 89 GLN A O 1
ATOM 755 N N . LYS A 1 90 ? 13.020 -14.097 4.840 1.00 93.31 90 LYS A N 1
ATOM 756 C CA . LYS A 1 90 ? 12.267 -13.110 4.066 1.00 93.31 90 LYS A CA 1
ATOM 757 C C . LYS A 1 90 ? 12.999 -12.713 2.780 1.00 93.31 90 LYS A C 1
ATOM 759 O O . LYS A 1 90 ? 12.374 -12.647 1.727 1.00 93.31 90 LYS A O 1
ATOM 764 N N . LEU A 1 91 ? 14.314 -12.490 2.844 1.00 93.62 91 LEU A N 1
ATOM 765 C CA . LEU A 1 91 ? 15.112 -12.126 1.672 1.00 93.62 91 LEU A CA 1
ATOM 766 C C . LEU A 1 91 ? 15.111 -13.240 0.617 1.00 93.62 91 LEU A C 1
ATOM 768 O O . LEU A 1 91 ? 14.901 -12.945 -0.553 1.00 93.62 91 LEU A O 1
ATOM 772 N N . LYS A 1 92 ? 15.265 -14.505 1.029 1.00 94.19 92 LYS A N 1
ATOM 773 C CA . LYS A 1 92 ? 15.203 -15.669 0.125 1.00 94.19 92 LYS A CA 1
ATOM 774 C C . LYS A 1 92 ? 13.857 -15.768 -0.597 1.00 94.19 92 LYS A C 1
ATOM 776 O O . LYS A 1 92 ? 13.812 -16.056 -1.787 1.00 94.19 92 LYS A O 1
ATOM 781 N N . GLN A 1 93 ? 12.753 -15.500 0.102 1.00 91.00 93 GLN A N 1
ATOM 782 C CA . GLN A 1 93 ? 11.415 -15.503 -0.503 1.00 91.00 93 GLN A CA 1
ATOM 783 C C . GLN A 1 93 ? 11.210 -14.347 -1.491 1.00 91.00 93 GLN A C 1
ATOM 785 O O . GLN A 1 93 ? 10.501 -14.495 -2.488 1.00 91.00 93 GLN A O 1
ATOM 790 N N . GLU A 1 94 ? 11.808 -13.191 -1.204 1.00 93.19 94 GLU A N 1
ATOM 791 C CA . GLU A 1 94 ? 11.633 -11.971 -1.990 1.00 93.19 94 GLU A CA 1
ATOM 792 C C . GLU A 1 94 ? 12.625 -11.842 -3.152 1.00 93.19 94 GLU A C 1
ATOM 794 O O . GLU A 1 94 ? 12.367 -11.065 -4.070 1.00 93.19 94 GLU A O 1
ATOM 799 N N . GLU A 1 95 ? 13.725 -12.600 -3.149 1.00 93.31 95 GLU A N 1
ATOM 800 C CA . GLU A 1 95 ? 14.822 -12.497 -4.120 1.00 93.31 95 GLU A CA 1
ATOM 801 C C . GLU A 1 95 ? 14.338 -12.563 -5.574 1.00 93.31 95 GLU A C 1
ATOM 803 O O . GLU A 1 95 ? 14.777 -11.775 -6.414 1.00 93.31 95 GLU A O 1
ATOM 808 N N . LYS A 1 96 ? 13.359 -13.429 -5.857 1.00 90.38 96 LYS A N 1
ATOM 809 C CA . LYS A 1 96 ? 12.767 -13.581 -7.194 1.00 90.38 96 LYS A CA 1
ATOM 810 C C . LYS A 1 96 ? 12.017 -12.341 -7.702 1.00 90.38 96 LYS A C 1
ATOM 812 O O . LYS A 1 96 ? 11.815 -12.217 -8.902 1.00 90.38 96 LYS A O 1
ATOM 817 N N . TYR A 1 97 ? 11.626 -11.420 -6.819 1.00 94.19 97 TYR A N 1
ATOM 818 C CA . TYR A 1 97 ? 10.940 -10.169 -7.171 1.00 94.19 97 TYR A CA 1
ATOM 819 C C . TYR A 1 97 ? 11.879 -8.954 -7.202 1.00 94.19 97 TYR A C 1
ATOM 821 O O . TYR A 1 97 ? 11.469 -7.859 -7.585 1.00 94.19 97 TYR A O 1
ATOM 829 N N . MET A 1 98 ? 13.134 -9.115 -6.771 1.00 95.62 98 MET A N 1
ATOM 830 C CA . MET A 1 98 ? 14.095 -8.012 -6.656 1.00 95.62 98 MET A CA 1
ATOM 831 C C . MET A 1 98 ? 14.749 -7.627 -7.981 1.00 95.62 98 MET A C 1
ATOM 833 O O . MET A 1 98 ? 15.437 -6.607 -8.037 1.00 95.62 98 MET A O 1
ATOM 837 N N . TRP A 1 99 ? 14.567 -8.430 -9.026 1.00 95.75 99 TRP A N 1
ATOM 838 C CA . TRP A 1 99 ? 15.286 -8.303 -10.286 1.00 95.75 99 TRP A CA 1
ATOM 839 C C . TRP A 1 99 ? 14.333 -8.415 -11.472 1.00 95.75 99 TRP A C 1
ATOM 841 O O . TRP A 1 99 ? 13.385 -9.194 -11.441 1.00 95.75 99 TRP A O 1
ATOM 851 N N . ALA A 1 100 ? 14.622 -7.659 -12.522 1.00 96.31 100 ALA A N 1
ATOM 852 C CA . ALA A 1 100 ? 14.003 -7.765 -13.833 1.00 96.31 100 ALA A CA 1
ATOM 853 C C . ALA A 1 100 ? 15.106 -7.875 -14.891 1.00 96.31 100 ALA A C 1
ATOM 855 O O . ALA A 1 100 ? 16.225 -7.416 -14.670 1.00 96.31 100 ALA A O 1
ATOM 856 N N . ILE A 1 101 ? 14.804 -8.489 -16.032 1.00 95.88 101 ILE A N 1
ATOM 857 C CA . ILE A 1 101 ? 15.713 -8.507 -17.181 1.00 95.88 101 ILE A CA 1
ATOM 858 C C . ILE A 1 101 ? 15.186 -7.490 -18.185 1.00 95.88 101 ILE A C 1
ATOM 860 O O . ILE A 1 101 ? 14.054 -7.616 -18.647 1.00 95.88 101 ILE A O 1
ATOM 864 N N . VAL A 1 102 ? 15.999 -6.487 -18.500 1.00 94.94 102 VAL A N 1
ATOM 865 C CA . VAL A 1 102 ? 15.680 -5.434 -19.469 1.00 94.94 102 VAL A CA 1
ATOM 866 C C . VAL A 1 102 ? 16.820 -5.387 -20.473 1.00 94.94 102 VAL A C 1
ATOM 868 O O . VAL A 1 102 ? 17.972 -5.243 -20.078 1.00 94.94 102 VAL A O 1
ATOM 871 N N . ASP A 1 103 ? 16.509 -5.610 -21.750 1.00 92.62 103 ASP A N 1
ATOM 872 C CA . ASP A 1 103 ? 17.486 -5.672 -22.849 1.00 92.62 103 ASP A CA 1
ATOM 873 C C . ASP A 1 103 ? 18.677 -6.611 -22.569 1.00 92.62 103 ASP A C 1
ATOM 875 O O . ASP A 1 103 ? 19.830 -6.322 -22.875 1.00 92.62 103 ASP A O 1
ATOM 879 N N . GLY A 1 104 ? 18.395 -7.755 -21.936 1.00 93.25 104 GLY A N 1
ATOM 880 C CA . GLY A 1 104 ? 19.399 -8.757 -21.561 1.00 93.25 104 GLY A CA 1
ATOM 881 C C . GLY A 1 104 ? 20.191 -8.434 -20.287 1.00 93.25 104 GLY A C 1
ATOM 882 O O . GLY A 1 104 ? 20.939 -9.283 -19.807 1.00 93.25 104 GLY A O 1
ATOM 883 N N . VAL A 1 105 ? 19.998 -7.255 -19.691 1.00 94.56 105 VAL A N 1
ATOM 884 C CA . VAL A 1 105 ? 20.677 -6.831 -18.462 1.00 94.56 105 VAL A CA 1
ATOM 885 C C . VAL A 1 105 ? 19.800 -7.112 -17.245 1.00 94.56 105 VAL A C 1
ATOM 887 O O . VAL A 1 105 ? 18.611 -6.794 -17.218 1.00 94.56 105 VAL A O 1
ATOM 890 N N . LYS A 1 106 ? 20.398 -7.706 -16.206 1.00 96.06 106 LYS A N 1
ATOM 891 C CA . LYS A 1 106 ? 19.735 -7.936 -14.918 1.00 96.06 106 LYS A CA 1
ATOM 892 C C . LYS A 1 106 ? 19.715 -6.641 -14.107 1.00 96.06 106 LYS A C 1
ATOM 894 O O . LYS A 1 106 ? 20.724 -6.241 -13.533 1.00 96.06 106 LYS A O 1
ATOM 899 N N . GLU A 1 107 ? 18.546 -6.027 -14.024 1.00 97.19 107 GLU A N 1
ATOM 900 C CA . GLU A 1 107 ? 18.312 -4.745 -13.372 1.00 97.19 107 GLU A CA 1
ATOM 901 C C . GLU A 1 107 ? 17.543 -4.918 -12.061 1.00 97.19 107 GLU A C 1
ATOM 903 O O . GLU A 1 107 ? 16.638 -5.746 -11.938 1.00 97.19 107 GLU A O 1
ATOM 908 N N . LYS A 1 108 ? 17.899 -4.131 -11.044 1.00 96.94 108 LYS A N 1
ATOM 909 C CA . LYS A 1 108 ? 17.237 -4.199 -9.736 1.00 96.94 108 LYS A CA 1
ATOM 910 C C . LYS A 1 108 ? 15.876 -3.507 -9.793 1.00 96.94 108 LYS A C 1
ATOM 912 O O . LYS A 1 108 ? 15.776 -2.387 -10.286 1.00 96.94 108 LYS A O 1
ATOM 917 N N . VAL A 1 109 ? 14.843 -4.119 -9.224 1.00 97.56 109 VAL A N 1
ATOM 918 C CA . VAL A 1 109 ? 13.511 -3.516 -9.065 1.00 97.56 109 VAL A CA 1
ATOM 919 C C . VAL A 1 109 ? 13.484 -2.657 -7.799 1.00 97.56 109 VAL A C 1
ATOM 921 O O . VAL A 1 109 ? 13.979 -3.062 -6.747 1.00 97.56 109 VAL A O 1
ATOM 924 N N . GLY A 1 110 ? 12.918 -1.453 -7.892 1.00 96.12 110 GLY A N 1
ATOM 925 C CA . GLY A 1 110 ? 12.870 -0.496 -6.789 1.00 96.12 110 GLY A CA 1
ATOM 926 C C . GLY A 1 110 ? 11.818 -0.863 -5.742 1.00 96.12 110 GLY A C 1
ATOM 927 O O . GLY A 1 110 ? 12.144 -1.234 -4.616 1.00 96.12 110 GLY A O 1
ATOM 928 N N . ASN A 1 111 ? 10.544 -0.754 -6.112 1.00 95.50 111 ASN A N 1
ATOM 929 C CA . ASN A 1 111 ? 9.395 -0.879 -5.213 1.00 95.50 111 ASN A CA 1
ATOM 930 C C . ASN A 1 111 ? 8.493 -2.071 -5.576 1.00 95.50 111 ASN A C 1
ATOM 932 O O . ASN A 1 111 ? 7.295 -1.917 -5.775 1.00 95.50 111 ASN A O 1
ATOM 936 N N . PHE A 1 112 ? 9.072 -3.273 -5.634 1.00 95.19 112 PHE A N 1
ATOM 937 C CA . PHE A 1 112 ? 8.351 -4.511 -5.974 1.00 95.19 112 PHE A CA 1
ATOM 938 C C . PHE A 1 112 ? 7.286 -4.932 -4.944 1.00 95.19 112 PHE A C 1
ATOM 940 O O . PHE A 1 112 ? 6.434 -5.765 -5.241 1.00 95.19 112 PHE A O 1
ATOM 947 N N . ARG A 1 113 ? 7.329 -4.390 -3.718 1.00 95.00 113 ARG A N 1
ATOM 948 C CA . ARG A 1 113 ? 6.311 -4.663 -2.697 1.00 95.00 113 ARG A CA 1
ATOM 949 C C . ARG A 1 113 ? 5.116 -3.748 -2.912 1.00 95.00 113 ARG A C 1
ATOM 951 O O . ARG A 1 113 ? 5.242 -2.530 -2.803 1.00 95.00 113 ARG A O 1
ATOM 958 N N . VAL A 1 114 ? 3.962 -4.356 -3.145 1.00 95.75 114 VAL A N 1
ATOM 959 C CA . VAL A 1 114 ? 2.678 -3.658 -3.146 1.00 95.75 114 VAL A CA 1
ATOM 960 C C . VAL A 1 114 ? 2.434 -3.051 -1.762 1.00 95.75 114 VAL A C 1
ATOM 962 O O . VAL A 1 114 ? 2.719 -3.678 -0.738 1.00 95.75 114 VAL A O 1
ATOM 965 N N . GLU A 1 115 ? 1.950 -1.808 -1.727 1.00 94.31 115 GLU A N 1
ATOM 966 C CA . GLU A 1 115 ? 1.681 -1.111 -0.469 1.00 94.31 115 GLU A CA 1
ATOM 967 C C . GLU A 1 115 ? 0.622 -1.883 0.348 1.00 94.31 115 GLU A C 1
ATOM 969 O O . GLU A 1 115 ? -0.426 -2.239 -0.200 1.00 94.31 115 GLU A O 1
ATOM 974 N N . PRO A 1 116 ? 0.857 -2.154 1.646 1.00 95.44 116 PRO A N 1
ATOM 975 C CA . PRO A 1 116 ? -0.129 -2.831 2.480 1.00 95.44 116 PRO A CA 1
ATOM 976 C C . PRO A 1 116 ? -1.372 -1.950 2.689 1.00 95.44 116 PRO A C 1
ATOM 978 O O . PRO A 1 116 ? -1.278 -0.717 2.591 1.00 95.44 116 PRO A O 1
ATOM 981 N N . PRO A 1 117 ? -2.531 -2.554 3.017 1.00 97.44 117 PRO A N 1
ATOM 982 C CA . PRO A 1 117 ? -3.696 -1.779 3.410 1.00 97.44 117 PRO A CA 1
ATOM 983 C C . PRO A 1 117 ? -3.423 -1.001 4.703 1.00 97.44 117 PRO A C 1
ATOM 985 O O . PRO A 1 117 ? -2.556 -1.358 5.503 1.00 97.44 117 PRO A O 1
ATOM 988 N N . GLY A 1 118 ? -4.150 0.093 4.898 1.00 97.94 118 GLY A N 1
ATOM 989 C CA . GLY A 1 118 ? -3.928 0.997 6.023 1.00 97.94 118 GLY A CA 1
ATOM 990 C C . GLY A 1 118 ? -4.858 2.198 5.989 1.00 97.94 118 GLY A C 1
ATOM 991 O O . GLY A 1 118 ? -5.631 2.370 5.051 1.00 97.94 118 GLY A O 1
ATOM 992 N N . LEU A 1 119 ? -4.749 3.089 6.970 1.00 98.12 119 LEU A N 1
ATOM 993 C CA . LEU A 1 119 ? -5.438 4.380 6.917 1.00 98.12 119 LEU A CA 1
ATOM 994 C C . LEU A 1 119 ? -4.579 5.412 6.186 1.00 98.12 119 LEU A C 1
ATOM 996 O O . LEU A 1 119 ? -3.364 5.499 6.384 1.00 98.12 119 LEU A O 1
ATOM 1000 N N . PHE A 1 120 ? -5.202 6.200 5.314 1.00 97.81 120 PHE A N 1
ATOM 1001 C CA . PHE A 1 120 ? -4.510 7.229 4.552 1.00 97.81 120 PHE A CA 1
ATOM 1002 C C . PHE A 1 120 ? -4.060 8.370 5.466 1.00 97.81 120 PHE A C 1
ATOM 1004 O O . PHE A 1 120 ? -4.867 9.025 6.122 1.00 97.81 120 PHE A O 1
ATOM 1011 N N . ARG A 1 121 ? -2.754 8.635 5.480 1.00 95.81 121 ARG A N 1
ATOM 1012 C CA . ARG A 1 121 ? -2.109 9.676 6.292 1.00 95.81 121 ARG A CA 1
ATOM 1013 C C . ARG A 1 121 ? -1.631 10.808 5.389 1.00 95.81 121 ARG A C 1
ATOM 1015 O O . ARG A 1 121 ? -0.436 10.973 5.151 1.00 95.81 121 ARG A O 1
ATOM 1022 N N . GLY A 1 122 ? -2.592 11.512 4.793 1.00 93.94 122 GLY A N 1
ATOM 1023 C CA . GLY A 1 122 ? -2.310 12.670 3.947 1.00 93.94 122 GLY A CA 1
ATOM 1024 C C . GLY A 1 122 ? -1.616 13.778 4.745 1.00 93.94 122 GLY A C 1
ATOM 1025 O O . GLY A 1 122 ? -1.944 13.994 5.908 1.00 93.94 122 GLY A O 1
ATOM 1026 N N . ARG A 1 123 ? -0.650 14.466 4.125 1.00 92.88 123 ARG A N 1
ATOM 1027 C CA . ARG A 1 123 ? 0.112 15.549 4.771 1.00 92.88 123 ARG A CA 1
ATOM 1028 C C . ARG A 1 123 ? -0.776 16.772 5.034 1.00 92.88 123 ARG A C 1
ATOM 1030 O O . ARG A 1 123 ? -1.662 17.062 4.233 1.00 92.88 123 ARG A O 1
ATOM 1037 N N . GLY A 1 124 ? -0.499 17.505 6.114 1.00 92.00 124 GLY A N 1
ATOM 1038 C CA . GLY A 1 124 ? -1.264 18.696 6.500 1.00 92.00 124 GLY A CA 1
ATOM 1039 C C . GLY A 1 124 ? -2.723 18.369 6.834 1.00 92.00 124 GLY A C 1
ATOM 1040 O O . GLY A 1 124 ? -3.006 17.348 7.467 1.00 92.00 124 GLY A O 1
ATOM 1041 N N . ASP A 1 125 ? -3.647 19.213 6.373 1.00 93.31 125 ASP A N 1
ATOM 1042 C CA . ASP A 1 125 ? -5.097 19.041 6.551 1.00 93.31 125 ASP A CA 1
ATOM 1043 C C . ASP A 1 125 ? -5.764 18.414 5.325 1.00 93.31 125 ASP A C 1
ATOM 1045 O O . ASP A 1 125 ? -6.776 18.874 4.802 1.00 93.31 125 ASP A O 1
ATOM 1049 N N . HIS A 1 126 ? -5.168 17.324 4.839 1.00 96.94 126 HIS A N 1
ATOM 1050 C CA . HIS A 1 126 ? -5.675 16.628 3.668 1.00 96.94 126 HIS A CA 1
ATOM 1051 C C . HIS A 1 126 ? -7.099 16.079 3.911 1.00 96.94 126 HIS A C 1
ATOM 1053 O O . HIS A 1 126 ? -7.285 15.216 4.774 1.00 96.94 126 HIS A O 1
ATOM 1059 N N . PRO A 1 127 ? -8.097 16.406 3.065 1.00 97.00 127 PRO A N 1
ATOM 1060 C CA . PRO A 1 127 ? -9.509 16.058 3.300 1.00 97.00 127 PRO A CA 1
ATOM 1061 C C . PRO A 1 127 ? -9.832 14.554 3.259 1.00 97.00 127 PRO A C 1
ATOM 1063 O O . PRO A 1 127 ? -10.933 14.135 3.601 1.00 97.00 127 PRO A O 1
ATOM 1066 N N . LYS A 1 128 ? -8.888 13.714 2.818 1.00 97.38 128 LYS A N 1
ATOM 1067 C CA . LYS A 1 128 ? -9.054 12.259 2.691 1.00 97.38 128 LYS A CA 1
ATOM 1068 C C . LYS A 1 128 ? -8.328 11.491 3.796 1.00 97.38 128 LYS A C 1
ATOM 1070 O O . LYS A 1 128 ? -8.338 10.264 3.765 1.00 97.38 128 LYS A O 1
ATOM 1075 N N . MET A 1 129 ? -7.660 12.175 4.731 1.00 97.69 129 MET A N 1
ATOM 1076 C CA . MET A 1 129 ? -6.976 11.507 5.840 1.00 97.69 129 MET A CA 1
ATOM 1077 C C . MET A 1 129 ? -7.948 10.596 6.601 1.00 97.69 129 MET A C 1
ATOM 1079 O O . MET A 1 129 ? -9.120 10.933 6.728 1.00 97.69 129 MET A O 1
ATOM 1083 N N . GLY A 1 130 ? -7.489 9.438 7.063 1.00 97.62 130 GLY A N 1
ATOM 1084 C CA . GLY A 1 130 ? -8.322 8.457 7.764 1.00 97.62 130 GLY A CA 1
ATOM 1085 C C . GLY A 1 130 ? -9.133 7.539 6.852 1.00 97.62 130 GLY A C 1
ATOM 1086 O O . GLY A 1 130 ? -9.616 6.517 7.325 1.00 97.62 130 GLY A O 1
ATOM 1087 N N . LYS A 1 131 ? -9.237 7.827 5.544 1.00 98.25 131 LYS A N 1
ATOM 1088 C CA . LYS A 1 131 ? -9.859 6.893 4.593 1.00 98.25 131 LYS A CA 1
ATOM 1089 C C . LYS A 1 131 ? -9.079 5.591 4.496 1.00 98.25 131 LYS A C 1
ATOM 1091 O O . LYS A 1 131 ? -7.847 5.588 4.571 1.00 98.25 131 LYS A O 1
ATOM 1096 N N . LEU A 1 132 ? -9.794 4.497 4.263 1.00 98.12 132 LEU A N 1
ATOM 1097 C CA . LEU A 1 132 ? -9.185 3.180 4.140 1.00 98.12 132 LEU A CA 1
ATOM 1098 C C . LEU A 1 132 ? -8.475 3.031 2.788 1.00 98.12 132 LEU A C 1
ATOM 1100 O O . LEU A 1 132 ? -9.104 3.001 1.729 1.00 98.12 132 LEU A O 1
ATOM 1104 N N . LYS A 1 133 ? -7.153 2.861 2.827 1.00 97.50 133 LYS A N 1
ATOM 1105 C CA . LYS A 1 133 ? -6.367 2.327 1.714 1.00 97.50 133 LYS A CA 1
ATOM 1106 C C . LYS A 1 133 ? -6.625 0.828 1.655 1.00 97.50 133 LYS A C 1
ATOM 1108 O O . LYS A 1 133 ? -6.093 0.072 2.467 1.00 97.50 133 LYS A O 1
ATOM 1113 N N . LYS A 1 134 ? -7.474 0.408 0.723 1.00 95.88 134 LYS A N 1
ATOM 1114 C CA . LYS A 1 134 ? -7.821 -1.004 0.546 1.00 95.88 134 LYS A CA 1
ATOM 1115 C C . LYS A 1 134 ? -6.616 -1.829 0.102 1.00 95.88 134 LYS A C 1
ATOM 1117 O O . LYS A 1 134 ? -5.676 -1.312 -0.502 1.00 95.88 134 LYS A O 1
ATOM 1122 N N . ARG A 1 135 ? -6.682 -3.126 0.395 1.00 96.38 135 ARG A N 1
ATOM 1123 C CA . ARG A 1 135 ? -5.711 -4.113 -0.067 1.00 96.38 135 ARG A CA 1
ATOM 1124 C C . ARG A 1 135 ? -5.818 -4.243 -1.581 1.00 96.38 135 ARG A C 1
ATOM 1126 O O . ARG A 1 135 ? -6.908 -4.461 -2.096 1.00 96.38 135 ARG A O 1
ATOM 1133 N N . ILE A 1 136 ? -4.683 -4.135 -2.255 1.00 97.12 136 ILE A N 1
ATOM 1134 C CA . ILE A 1 136 ? -4.577 -4.359 -3.694 1.00 97.12 136 ILE A CA 1
ATOM 1135 C C . ILE A 1 136 ? -4.496 -5.864 -3.947 1.00 97.12 136 ILE A C 1
ATOM 1137 O O . ILE A 1 136 ? -3.717 -6.567 -3.293 1.00 97.12 136 ILE A O 1
ATOM 1141 N N . ARG A 1 137 ? -5.317 -6.354 -4.873 1.00 96.56 137 ARG A N 1
ATOM 1142 C CA . ARG A 1 137 ? -5.371 -7.754 -5.303 1.00 96.56 137 ARG A CA 1
ATOM 1143 C C . ARG A 1 137 ? -4.721 -7.915 -6.682 1.00 96.56 137 ARG A C 1
ATOM 1145 O O . ARG A 1 137 ? -4.589 -6.934 -7.412 1.00 96.56 137 ARG A O 1
ATOM 1152 N N . PRO A 1 138 ? -4.331 -9.136 -7.079 1.00 97.44 138 PRO A N 1
ATOM 1153 C CA . PRO A 1 138 ? -3.911 -9.434 -8.448 1.00 97.44 138 PRO A CA 1
ATOM 1154 C C . PRO A 1 138 ? -4.829 -8.850 -9.532 1.00 97.44 138 PRO A C 1
ATOM 1156 O O . PRO A 1 138 ? -4.338 -8.263 -10.494 1.00 97.44 138 PRO A O 1
ATOM 1159 N N . CYS A 1 139 ? -6.149 -8.910 -9.333 1.00 96.62 139 CYS A N 1
ATOM 1160 C CA . CYS A 1 139 ? -7.139 -8.377 -10.274 1.00 96.62 139 CYS A CA 1
ATOM 1161 C C . CYS A 1 139 ? -7.168 -6.839 -10.380 1.00 96.62 139 CYS A C 1
ATOM 1163 O O . CYS A 1 139 ? -7.836 -6.300 -11.263 1.00 96.62 139 CYS A O 1
ATOM 1165 N N . ASP A 1 140 ? -6.428 -6.125 -9.529 1.00 97.38 140 ASP A N 1
ATOM 1166 C CA . ASP A 1 140 ? -6.225 -4.676 -9.619 1.00 97.38 140 ASP A CA 1
ATOM 1167 C C . ASP A 1 140 ? -4.940 -4.308 -10.383 1.00 97.38 140 ASP A C 1
ATOM 1169 O O . ASP A 1 140 ? -4.763 -3.148 -10.766 1.00 97.38 140 ASP A O 1
ATOM 1173 N N . ILE A 1 141 ? -4.036 -5.274 -10.582 1.00 98.31 141 ILE A N 1
ATOM 1174 C CA . ILE A 1 141 ? -2.668 -5.052 -11.057 1.00 98.31 141 ILE A CA 1
ATOM 1175 C C . ILE A 1 141 ? -2.559 -5.371 -12.547 1.00 98.31 141 ILE A C 1
ATOM 1177 O O . ILE A 1 141 ? -2.803 -6.499 -12.980 1.00 98.31 141 ILE A O 1
ATOM 1181 N N . THR A 1 142 ? -2.111 -4.382 -13.315 1.00 98.56 142 THR A N 1
ATOM 1182 C CA . THR A 1 142 ? -1.667 -4.555 -14.699 1.00 98.56 142 THR A CA 1
ATOM 1183 C C . THR A 1 142 ? -0.162 -4.806 -14.712 1.00 98.56 142 THR A C 1
ATOM 1185 O O . THR A 1 142 ? 0.604 -4.016 -14.156 1.00 98.56 142 THR A O 1
ATOM 1188 N N . ILE A 1 143 ? 0.269 -5.884 -15.365 1.00 98.44 143 ILE A N 1
ATOM 1189 C CA . ILE A 1 143 ? 1.684 -6.209 -15.584 1.00 98.44 143 ILE A CA 1
ATOM 1190 C C . ILE A 1 143 ? 2.093 -5.724 -16.973 1.00 98.44 143 ILE A C 1
ATOM 1192 O O . ILE A 1 143 ? 1.373 -5.960 -17.938 1.00 98.44 143 ILE A O 1
ATOM 1196 N N . ASN A 1 144 ? 3.258 -5.088 -17.087 1.00 98.50 144 ASN A N 1
ATOM 1197 C CA . ASN A 1 144 ? 3.889 -4.795 -18.369 1.00 98.50 144 ASN A CA 1
ATOM 1198 C C . ASN A 1 144 ? 5.186 -5.572 -18.512 1.00 98.50 144 ASN A C 1
ATOM 1200 O O . ASN A 1 144 ? 6.067 -5.512 -17.655 1.00 98.50 144 ASN A O 1
ATOM 1204 N N . ILE A 1 145 ? 5.280 -6.329 -19.595 1.00 98.12 145 ILE A N 1
ATOM 1205 C CA . ILE A 1 145 ? 6.374 -7.262 -19.823 1.00 98.12 145 ILE A CA 1
ATOM 1206 C C . ILE A 1 145 ? 6.673 -7.372 -21.319 1.00 98.12 145 ILE A C 1
ATOM 1208 O O . ILE A 1 145 ? 5.817 -7.086 -22.151 1.00 98.12 145 ILE A O 1
ATOM 1212 N N . GLY A 1 146 ? 7.887 -7.780 -21.689 1.00 97.50 146 GLY A N 1
ATOM 1213 C CA . GLY A 1 146 ? 8.252 -7.992 -23.090 1.00 97.50 146 GLY A CA 1
ATOM 1214 C C . GLY A 1 146 ? 7.346 -9.016 -23.784 1.00 97.50 146 GLY A C 1
ATOM 1215 O O . GLY A 1 146 ? 6.914 -10.001 -23.182 1.00 97.50 146 GLY A O 1
ATOM 1216 N N . LYS A 1 147 ? 7.055 -8.801 -25.070 1.00 95.69 147 LYS A N 1
ATOM 1217 C CA . LYS A 1 147 ? 6.279 -9.757 -25.869 1.00 95.69 147 LYS A CA 1
ATOM 1218 C C . LYS A 1 147 ? 7.033 -11.090 -25.952 1.00 95.69 147 LYS A C 1
ATOM 1220 O O . LYS A 1 147 ? 8.198 -11.112 -26.333 1.00 95.69 147 LYS A O 1
ATOM 1225 N N . GLY A 1 148 ? 6.370 -12.190 -25.599 1.00 93.00 148 GLY A N 1
ATOM 1226 C CA . GLY A 1 148 ? 6.971 -13.532 -25.585 1.00 93.00 148 GLY A CA 1
ATOM 1227 C C . GLY A 1 148 ? 7.830 -13.848 -24.354 1.00 93.00 148 GLY A C 1
ATOM 1228 O O . GLY A 1 148 ? 8.282 -14.981 -24.216 1.00 93.00 148 GLY A O 1
ATOM 1229 N N . ALA A 1 149 ? 8.033 -12.892 -23.442 1.00 95.38 149 ALA A N 1
ATOM 1230 C CA . ALA A 1 149 ? 8.642 -13.179 -22.149 1.00 95.38 149 ALA A CA 1
ATOM 1231 C C . ALA A 1 149 ? 7.664 -13.968 -21.253 1.00 95.38 149 ALA A C 1
ATOM 1233 O O . ALA A 1 149 ? 6.445 -13.794 -21.371 1.00 95.38 149 ALA A O 1
ATOM 1234 N N . PRO A 1 150 ? 8.170 -14.821 -20.343 1.00 94.62 150 PRO A N 1
ATOM 1235 C CA . PRO A 1 150 ? 7.322 -15.579 -19.433 1.00 94.62 150 PRO A CA 1
ATOM 1236 C C . PRO A 1 150 ? 6.565 -14.631 -18.498 1.00 94.62 150 PRO A C 1
ATOM 1238 O O . PRO A 1 150 ? 7.167 -13.871 -17.739 1.00 94.62 150 PRO A O 1
ATOM 1241 N N . VAL A 1 151 ? 5.234 -14.678 -18.560 1.00 95.56 151 VAL A N 1
ATOM 1242 C CA . VAL A 1 151 ? 4.365 -13.873 -17.697 1.00 95.56 151 VAL A CA 1
ATOM 1243 C C . VAL A 1 151 ? 4.512 -14.354 -16.246 1.00 95.56 151 VAL A C 1
ATOM 1245 O O . VAL A 1 151 ? 4.425 -15.559 -16.011 1.00 95.56 151 VAL A O 1
ATOM 1248 N N . PRO A 1 152 ? 4.714 -13.455 -15.262 1.00 93.56 152 PRO A N 1
ATOM 1249 C CA . PRO A 1 152 ? 4.804 -13.842 -13.860 1.00 93.56 152 PRO A CA 1
ATOM 1250 C C . PRO A 1 152 ? 3.530 -14.547 -13.398 1.00 93.56 152 PRO A C 1
ATOM 1252 O O . PRO A 1 152 ? 2.424 -14.069 -13.653 1.00 93.56 152 PRO A O 1
ATOM 1255 N N . GLU A 1 153 ? 3.674 -15.654 -12.678 1.00 92.50 153 GLU A N 1
ATOM 1256 C CA . GLU A 1 153 ? 2.530 -16.351 -12.093 1.00 92.50 153 GLU A CA 1
ATOM 1257 C C . GLU A 1 153 ? 1.845 -15.488 -11.027 1.00 92.50 153 GLU A C 1
ATOM 1259 O O . GLU A 1 153 ? 2.496 -14.783 -10.247 1.00 92.50 153 GLU A O 1
ATOM 1264 N N . CYS A 1 154 ? 0.513 -15.554 -10.979 1.00 93.31 154 CYS A N 1
ATOM 1265 C CA . CYS A 1 154 ? -0.247 -14.928 -9.907 1.00 93.31 154 CYS A CA 1
ATOM 1266 C C . CYS A 1 154 ? 0.074 -15.636 -8.579 1.00 93.31 154 CYS A C 1
ATOM 1268 O O . CYS A 1 154 ? -0.064 -16.857 -8.494 1.00 93.31 154 CYS A O 1
ATOM 1270 N N . PRO A 1 155 ? 0.469 -14.909 -7.518 1.00 89.94 155 PRO A N 1
ATOM 1271 C CA . PRO A 1 155 ? 0.837 -15.535 -6.251 1.00 89.94 155 PRO A CA 1
ATOM 1272 C C . PRO A 1 155 ? -0.365 -16.072 -5.459 1.00 89.94 155 PRO A C 1
ATOM 1274 O O . PRO A 1 155 ? -0.162 -16.748 -4.452 1.00 89.94 155 PRO A O 1
ATOM 1277 N N . ILE A 1 156 ? -1.602 -15.754 -5.863 1.00 92.56 156 ILE A N 1
ATOM 1278 C CA . ILE A 1 156 ? -2.828 -16.186 -5.184 1.00 92.56 156 ILE A CA 1
ATOM 1279 C C . ILE A 1 156 ? -3.569 -17.179 -6.079 1.00 92.56 156 ILE A C 1
ATOM 1281 O O . ILE A 1 156 ? -3.979 -16.845 -7.191 1.00 92.56 156 ILE A O 1
ATOM 1285 N N . ALA A 1 157 ? -3.749 -18.401 -5.578 1.00 93.12 157 ALA A N 1
ATOM 1286 C CA . ALA A 1 157 ? -4.449 -19.458 -6.296 1.00 93.12 157 ALA A CA 1
ATOM 1287 C C . ALA A 1 157 ? -5.889 -19.037 -6.636 1.00 93.12 157 ALA A C 1
ATOM 1289 O O . ALA A 1 157 ? -6.618 -18.540 -5.779 1.00 93.12 157 ALA A O 1
ATOM 1290 N N . GLY A 1 158 ? -6.294 -19.253 -7.889 1.00 93.69 158 GLY A N 1
ATOM 1291 C CA . GLY A 1 158 ? -7.625 -18.890 -8.386 1.00 93.69 158 GLY A CA 1
ATOM 1292 C C . GLY A 1 158 ? -7.786 -17.424 -8.800 1.00 93.69 158 GLY A C 1
ATOM 1293 O O . GLY A 1 158 ? -8.847 -17.063 -9.301 1.00 93.69 158 GLY A O 1
ATOM 1294 N N . GLU A 1 159 ? -6.757 -16.586 -8.644 1.00 96.00 159 GLU A N 1
ATOM 1295 C CA . GLU A 1 159 ? -6.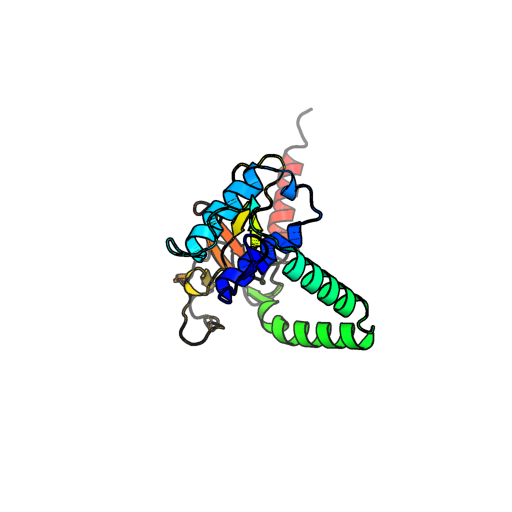771 -15.204 -9.126 1.00 96.00 159 GLU A CA 1
ATOM 1296 C C . GLU A 1 159 ? -5.883 -15.009 -10.350 1.00 96.00 159 GLU A C 1
ATOM 1298 O O . GLU A 1 159 ? -4.907 -15.726 -10.568 1.00 96.00 159 GLU A O 1
ATOM 1303 N N . SER A 1 160 ? -6.202 -13.979 -11.128 1.00 96.75 160 SER A N 1
ATOM 1304 C CA . SER A 1 160 ? -5.436 -13.556 -12.293 1.00 96.75 160 SER A CA 1
ATOM 1305 C C . SER A 1 160 ? -5.055 -12.085 -12.186 1.00 96.75 160 SER A C 1
ATOM 1307 O O . SER A 1 160 ? -5.717 -11.298 -11.505 1.00 96.75 160 SER A O 1
ATOM 1309 N N . TRP A 1 161 ? -4.001 -11.705 -12.905 1.00 98.06 161 TRP A N 1
ATOM 1310 C CA . TRP A 1 161 ? -3.693 -10.300 -13.147 1.00 98.06 161 TRP A CA 1
ATOM 1311 C C . TRP A 1 161 ? -4.854 -9.605 -13.860 1.00 98.06 161 TRP A C 1
ATOM 1313 O O . TRP A 1 161 ? -5.599 -10.243 -14.608 1.00 98.06 161 TRP A O 1
ATOM 1323 N N . LYS A 1 162 ? -4.991 -8.294 -13.647 1.00 97.88 162 LYS A N 1
ATOM 1324 C CA . LYS A 1 162 ? -6.002 -7.471 -14.321 1.00 97.88 162 LYS A CA 1
ATOM 1325 C C . LYS A 1 162 ? -5.814 -7.471 -15.835 1.00 97.88 162 LYS A C 1
ATOM 1327 O O . LYS A 1 162 ? -6.769 -7.605 -16.591 1.00 97.88 162 LYS A O 1
ATOM 1332 N N . GLU A 1 163 ? -4.572 -7.271 -16.257 1.00 98.06 163 GLU A N 1
ATOM 1333 C CA . GLU A 1 163 ? -4.168 -7.142 -17.652 1.00 98.06 163 GLU A CA 1
ATOM 1334 C C . GLU A 1 163 ? -2.681 -7.488 -17.770 1.00 98.06 163 GLU A C 1
ATOM 1336 O O . GLU A 1 163 ? -1.883 -7.144 -16.891 1.00 98.06 163 GLU A O 1
ATOM 1341 N N . ILE A 1 164 ? -2.313 -8.136 -18.876 1.00 98.19 164 ILE A N 1
ATOM 1342 C CA . ILE A 1 164 ? -0.925 -8.263 -19.322 1.00 98.19 164 ILE A CA 1
ATOM 1343 C C . ILE A 1 164 ? -0.743 -7.357 -20.533 1.00 98.19 164 ILE A C 1
ATOM 1345 O O . ILE A 1 164 ? -1.438 -7.503 -21.538 1.00 98.19 164 ILE A O 1
ATOM 1349 N N . ARG A 1 165 ? 0.198 -6.425 -20.428 1.00 98.12 165 ARG A N 1
ATOM 1350 C CA . ARG A 1 165 ? 0.520 -5.437 -21.451 1.00 98.12 165 ARG A CA 1
ATOM 1351 C C . ARG A 1 165 ? 1.949 -5.635 -21.952 1.00 98.12 165 ARG A C 1
ATOM 1353 O O . ARG A 1 165 ? 2.813 -6.138 -21.235 1.00 98.12 165 ARG A O 1
ATOM 1360 N N . HIS A 1 166 ? 2.175 -5.229 -23.196 1.00 98.06 166 HIS A N 1
ATOM 1361 C CA . HIS A 1 166 ? 3.471 -5.279 -23.872 1.00 98.06 166 HIS A CA 1
ATOM 1362 C C . HIS A 1 166 ? 3.784 -3.915 -24.496 1.00 98.06 166 HIS A C 1
ATOM 136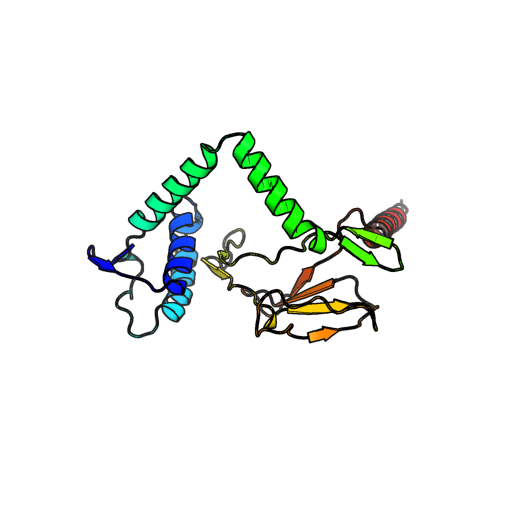4 O O . HIS A 1 166 ? 3.849 -3.770 -25.714 1.00 98.06 166 HIS A O 1
ATOM 1370 N N . ASP A 1 167 ? 3.896 -2.899 -23.649 1.00 97.75 167 ASP A N 1
ATOM 1371 C CA . ASP A 1 167 ? 4.179 -1.522 -24.030 1.00 97.75 167 ASP A CA 1
ATOM 1372 C C . ASP A 1 167 ? 5.662 -1.216 -23.786 1.00 97.75 167 ASP A C 1
ATOM 1374 O O . ASP A 1 167 ? 6.129 -1.150 -22.647 1.00 97.75 167 ASP A O 1
ATOM 1378 N N . ASN A 1 168 ? 6.408 -1.059 -24.877 1.00 95.88 168 ASN A N 1
ATOM 1379 C CA . ASN A 1 168 ? 7.834 -0.737 -24.861 1.00 95.88 168 ASN A CA 1
ATOM 1380 C C . ASN A 1 168 ? 8.111 0.778 -24.874 1.00 95.88 168 ASN A C 1
ATOM 1382 O O . ASN A 1 168 ? 9.269 1.181 -24.927 1.00 95.88 168 ASN A O 1
ATOM 1386 N N . THR A 1 169 ? 7.072 1.619 -24.820 1.00 96.38 169 THR A N 1
ATOM 1387 C CA . THR A 1 169 ? 7.200 3.087 -24.754 1.00 96.38 169 THR A CA 1
ATOM 1388 C C . THR A 1 169 ? 7.258 3.613 -23.317 1.00 96.38 169 THR A C 1
ATOM 1390 O O . THR A 1 169 ? 7.493 4.799 -23.080 1.00 96.38 169 THR A O 1
ATOM 1393 N N . VAL A 1 170 ? 7.068 2.726 -22.339 1.00 96.62 170 VAL A N 1
ATOM 1394 C CA . VAL A 1 170 ? 7.025 3.031 -20.908 1.00 96.62 170 VAL A CA 1
ATOM 1395 C C . VAL A 1 170 ? 8.124 2.291 -20.145 1.00 96.62 170 VAL A C 1
ATOM 1397 O O . VAL A 1 170 ? 8.701 1.324 -20.625 1.00 96.62 170 VAL A O 1
ATOM 1400 N N . THR A 1 171 ? 8.406 2.736 -18.918 1.00 95.88 171 THR A N 1
ATOM 1401 C CA . THR A 1 171 ? 9.478 2.170 -18.069 1.00 95.88 171 THR A CA 1
ATOM 1402 C C . THR A 1 171 ? 8.973 1.468 -16.805 1.00 95.88 171 THR A C 1
ATOM 1404 O O . THR A 1 171 ? 9.775 0.996 -15.997 1.00 95.88 171 THR A O 1
ATOM 1407 N N . TRP A 1 172 ? 7.655 1.422 -16.587 1.00 97.56 172 TRP A N 1
ATOM 1408 C CA . TRP A 1 172 ? 7.056 0.720 -15.450 1.00 97.56 172 TRP A CA 1
ATOM 1409 C C . TRP A 1 172 ? 6.854 -0.768 -15.767 1.00 97.56 172 TRP A C 1
ATOM 1411 O O . TRP A 1 172 ? 6.571 -1.146 -16.903 1.00 97.56 172 TRP A O 1
ATOM 1421 N N . LEU A 1 173 ? 6.996 -1.602 -14.735 1.00 98.00 173 LEU A N 1
ATOM 1422 C CA . LEU A 1 173 ? 6.866 -3.064 -14.809 1.00 98.00 173 LEU A CA 1
ATOM 1423 C C . LEU A 1 173 ? 5.465 -3.542 -14.414 1.00 98.00 173 LEU A C 1
ATOM 1425 O O . LEU A 1 173 ? 4.975 -4.559 -14.891 1.00 98.00 173 LEU A O 1
ATOM 1429 N N . ALA A 1 174 ? 4.816 -2.811 -13.514 1.00 98.31 174 ALA A N 1
ATOM 1430 C CA . ALA A 1 174 ? 3.445 -3.058 -13.102 1.00 98.31 174 ALA A CA 1
ATOM 1431 C C . ALA A 1 174 ? 2.811 -1.754 -12.627 1.00 98.31 174 ALA A C 1
ATOM 1433 O O . ALA A 1 174 ? 3.525 -0.848 -12.183 1.00 98.31 174 ALA A O 1
ATOM 1434 N N . PHE A 1 175 ? 1.487 -1.664 -12.674 1.00 97.88 175 PHE A N 1
ATOM 1435 C CA . PHE A 1 175 ? 0.764 -0.576 -12.028 1.00 97.88 175 PHE A CA 1
ATOM 1436 C C . PHE A 1 175 ? -0.615 -0.999 -11.534 1.00 97.88 175 PHE A C 1
ATOM 1438 O O . PHE A 1 175 ? -1.166 -2.015 -11.952 1.00 97.88 175 PHE A O 1
ATOM 1445 N N . TRP A 1 176 ? -1.174 -0.183 -10.648 1.00 98.12 176 TRP A N 1
ATOM 1446 C CA . TRP A 1 176 ? -2.564 -0.258 -10.204 1.00 98.12 176 TRP A CA 1
ATOM 1447 C C . TRP A 1 176 ? -3.089 1.150 -9.896 1.00 98.12 176 TRP A C 1
ATOM 1449 O O . TRP A 1 176 ? -2.319 2.104 -9.750 1.00 98.12 176 TRP A O 1
ATOM 1459 N N . ASN A 1 177 ? -4.408 1.298 -9.805 1.00 97.31 177 ASN A N 1
ATOM 1460 C CA . ASN A 1 177 ? -5.044 2.552 -9.397 1.00 97.31 177 ASN A CA 1
ATOM 1461 C C . ASN A 1 177 ? -4.867 2.779 -7.886 1.00 97.31 177 ASN A C 1
ATOM 1463 O O . ASN A 1 177 ? -5.029 1.851 -7.094 1.00 97.31 177 ASN A O 1
ATOM 1467 N N . ASP A 1 178 ? -4.582 4.012 -7.462 1.00 95.44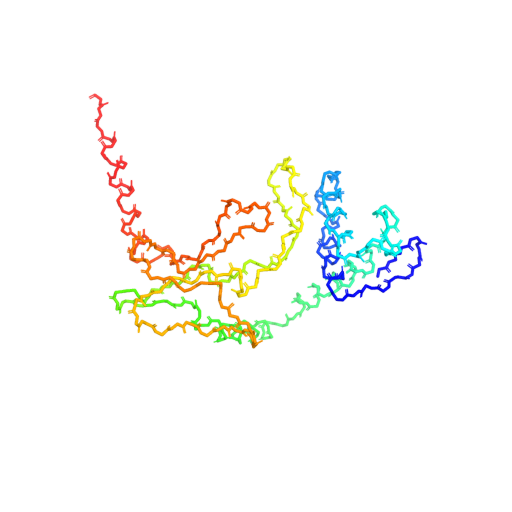 178 ASP A N 1
ATOM 1468 C CA . ASP A 1 178 ? -4.491 4.326 -6.034 1.00 95.44 178 ASP A CA 1
ATOM 1469 C C . ASP A 1 178 ? -5.872 4.155 -5.350 1.00 95.44 178 ASP A C 1
ATOM 1471 O O . ASP A 1 178 ? -6.878 4.688 -5.833 1.00 95.44 178 ASP A O 1
ATOM 1475 N N . PRO A 1 179 ? -5.958 3.430 -4.214 1.00 94.56 179 PRO A N 1
ATOM 1476 C CA . PRO A 1 179 ? -7.239 3.123 -3.574 1.00 94.56 179 PRO A CA 1
ATOM 1477 C C . PRO A 1 179 ? -7.929 4.351 -2.950 1.00 94.56 179 PRO A C 1
ATOM 1479 O O . PRO A 1 179 ? -9.122 4.302 -2.657 1.00 94.56 179 PRO A O 1
ATOM 1482 N N . ILE A 1 180 ? -7.205 5.455 -2.748 1.00 96.06 180 ILE A N 1
ATOM 1483 C CA . ILE A 1 180 ? -7.702 6.728 -2.205 1.00 96.06 180 ILE A CA 1
ATOM 1484 C C . ILE A 1 180 ? -8.019 7.724 -3.325 1.00 96.06 180 ILE A C 1
ATOM 1486 O O . ILE A 1 180 ? -8.979 8.505 -3.225 1.00 96.06 180 ILE A O 1
ATOM 1490 N N . ASN A 1 181 ? -7.218 7.731 -4.391 1.00 94.12 181 ASN A N 1
ATOM 1491 C CA . ASN A 1 181 ? -7.456 8.527 -5.587 1.00 94.12 181 ASN A CA 1
ATOM 1492 C C . ASN A 1 181 ? -7.397 7.669 -6.854 1.00 94.12 181 ASN A C 1
ATOM 1494 O O . ASN A 1 181 ? -6.361 7.566 -7.493 1.00 94.12 181 ASN A O 1
ATOM 1498 N N . GLN A 1 182 ? -8.542 7.135 -7.278 1.00 89.62 182 GLN A N 1
ATOM 1499 C CA . GLN A 1 182 ? -8.620 6.218 -8.423 1.00 89.62 182 GLN A CA 1
ATOM 1500 C C . GLN A 1 182 ? -8.137 6.809 -9.759 1.00 89.62 182 GLN A C 1
ATOM 1502 O O . GLN A 1 182 ? -7.867 6.052 -10.687 1.00 89.62 182 GLN A O 1
ATOM 1507 N N . LYS A 1 183 ? -8.030 8.140 -9.877 1.00 93.50 183 LYS A N 1
ATOM 1508 C CA . LYS A 1 183 ? -7.461 8.809 -11.061 1.00 93.50 183 LYS A CA 1
ATOM 1509 C C . LYS A 1 183 ? -5.930 8.787 -11.085 1.00 93.50 183 LYS A C 1
ATOM 1511 O O . LYS A 1 183 ? -5.338 9.071 -12.119 1.00 93.50 183 LYS A O 1
ATOM 1516 N N . GLU A 1 184 ? -5.301 8.498 -9.952 1.00 95.44 184 GLU A N 1
ATOM 1517 C CA . GLU A 1 184 ? -3.858 8.349 -9.831 1.00 95.44 184 GLU A CA 1
ATOM 1518 C C . GLU A 1 184 ? -3.463 6.877 -9.932 1.00 95.44 184 GLU A C 1
ATOM 1520 O O . GLU A 1 184 ? -4.215 5.969 -9.567 1.00 95.44 184 GLU A O 1
ATOM 1525 N N . PHE A 1 185 ? -2.243 6.657 -10.408 1.00 96.69 185 PHE A N 1
ATOM 1526 C CA . PHE A 1 185 ? -1.667 5.336 -10.583 1.00 96.69 185 PHE A CA 1
ATOM 1527 C C . PHE A 1 185 ? -0.427 5.186 -9.711 1.00 96.69 185 PHE A C 1
ATOM 1529 O O . PHE A 1 185 ? 0.367 6.116 -9.543 1.00 96.69 185 PHE A O 1
ATOM 1536 N N . LYS A 1 186 ? -0.251 3.984 -9.179 1.00 97.50 186 LYS A N 1
ATOM 1537 C CA . LYS A 1 186 ? 0.959 3.545 -8.495 1.00 97.50 186 LYS A CA 1
ATOM 1538 C C . LYS A 1 186 ? 1.699 2.603 -9.418 1.00 97.50 186 LYS A C 1
ATOM 1540 O O . LYS A 1 186 ? 1.094 1.686 -9.958 1.00 97.50 186 LYS A O 1
ATOM 1545 N N . TYR A 1 187 ? 2.995 2.830 -9.575 1.00 98.00 187 TYR A N 1
ATOM 1546 C CA . TYR A 1 187 ? 3.834 2.100 -10.517 1.00 98.00 187 TYR A CA 1
ATOM 1547 C C . TYR A 1 187 ? 4.959 1.381 -9.790 1.00 98.00 187 TYR A C 1
ATOM 1549 O O . TYR A 1 187 ? 5.526 1.917 -8.836 1.00 98.00 187 TYR A O 1
ATOM 1557 N N . VAL A 1 188 ? 5.332 0.214 -10.300 1.00 98.06 188 VAL A N 1
ATOM 1558 C CA . VAL A 1 188 ? 6.578 -0.472 -9.966 1.00 98.06 188 VAL A CA 1
ATOM 1559 C C . VAL A 1 188 ? 7.616 -0.104 -11.016 1.00 98.06 188 VAL A C 1
ATOM 1561 O O . VAL A 1 188 ? 7.411 -0.342 -12.206 1.00 98.06 188 VAL A O 1
ATOM 1564 N N . PHE A 1 189 ? 8.735 0.464 -10.575 1.00 97.62 189 PHE A N 1
ATOM 1565 C CA . PHE A 1 189 ? 9.851 0.843 -11.440 1.00 97.62 189 PHE A CA 1
ATOM 1566 C C . PHE A 1 189 ? 11.128 0.084 -11.082 1.00 97.62 189 PHE A C 1
ATOM 1568 O O . PHE A 1 189 ? 11.274 -0.456 -9.981 1.00 97.62 189 PHE A O 1
ATOM 1575 N N . LEU A 1 190 ? 12.094 0.118 -11.999 1.00 97.62 190 LEU A N 1
ATOM 1576 C CA . LEU A 1 190 ? 13.482 -0.206 -11.691 1.00 97.62 190 LEU A CA 1
ATOM 1577 C C . LEU A 1 190 ? 14.046 0.735 -10.613 1.00 97.62 190 LEU A C 1
ATOM 1579 O O . LEU A 1 190 ? 13.595 1.870 -10.433 1.00 97.62 190 LEU A O 1
ATOM 1583 N N . ALA A 1 191 ? 15.048 0.246 -9.890 1.00 97.06 191 ALA A N 1
ATOM 1584 C CA . ALA A 1 191 ? 15.766 0.993 -8.873 1.00 97.06 191 ALA A CA 1
ATOM 1585 C C . ALA A 1 191 ? 16.511 2.190 -9.485 1.00 97.06 191 ALA A C 1
ATOM 1587 O O . ALA A 1 191 ? 16.849 2.199 -10.669 1.00 97.06 191 ALA A O 1
ATOM 1588 N N . ALA A 1 192 ? 16.825 3.189 -8.658 1.00 95.00 192 ALA A N 1
ATOM 1589 C CA . ALA A 1 192 ? 17.565 4.377 -9.094 1.00 95.00 192 ALA A CA 1
ATOM 1590 C C . ALA A 1 192 ? 18.962 4.053 -9.658 1.00 95.00 192 ALA A C 1
ATOM 1592 O O . ALA A 1 192 ? 19.468 4.799 -10.484 1.00 95.00 192 ALA A O 1
ATOM 1593 N N . SER A 1 193 ? 19.555 2.926 -9.248 1.00 93.81 193 SER A N 1
ATOM 1594 C CA . SER A 1 193 ? 20.840 2.433 -9.755 1.00 93.81 193 SER A CA 1
ATOM 1595 C C . SER A 1 193 ? 20.762 1.773 -11.137 1.00 93.81 193 SER A C 1
ATOM 1597 O O . SER A 1 193 ? 21.787 1.307 -11.618 1.00 93.81 193 SER A O 1
ATOM 1599 N N . SER A 1 194 ? 19.570 1.651 -11.731 1.00 94.75 194 SER A N 1
ATOM 1600 C CA . SER A 1 194 ? 19.403 1.013 -13.041 1.00 94.75 194 SER A CA 1
ATOM 1601 C C . SER A 1 194 ? 19.880 1.897 -14.184 1.00 94.75 194 SER A C 1
ATOM 1603 O O . SER A 1 194 ? 19.829 3.127 -14.087 1.00 94.75 194 SER A O 1
ATOM 1605 N N . SER A 1 195 ? 20.267 1.276 -15.299 1.00 93.06 195 SER A N 1
ATOM 1606 C CA . SER A 1 195 ? 20.786 1.990 -16.472 1.00 93.06 195 SER A CA 1
ATOM 1607 C C . SER A 1 195 ? 19.787 3.020 -17.009 1.00 93.06 195 SER A C 1
ATOM 1609 O O . SER A 1 195 ? 20.150 4.172 -17.244 1.00 93.06 195 SER A O 1
ATOM 1611 N N . LEU A 1 196 ? 18.503 2.647 -17.111 1.00 91.19 196 LEU A N 1
ATOM 1612 C CA . LEU A 1 196 ? 17.435 3.544 -17.577 1.00 91.19 196 LEU A CA 1
ATOM 1613 C C . LEU A 1 196 ? 17.256 4.770 -16.669 1.00 91.19 196 LEU A C 1
ATOM 1615 O O . LEU A 1 196 ? 17.095 5.889 -17.158 1.00 91.19 196 LEU A O 1
ATOM 1619 N N . LYS A 1 197 ? 17.288 4.581 -15.341 1.00 93.50 197 LYS A N 1
ATOM 1620 C CA . LYS A 1 197 ? 17.188 5.703 -14.396 1.00 93.50 197 LYS A CA 1
ATOM 1621 C C . LYS A 1 197 ? 18.441 6.572 -14.431 1.00 93.50 197 LYS A C 1
ATOM 1623 O O . LYS A 1 197 ? 18.301 7.790 -14.443 1.00 93.50 197 LYS A O 1
ATOM 1628 N N . GLY A 1 198 ? 19.628 5.973 -14.514 1.00 93.69 198 GLY A N 1
ATOM 1629 C CA . GLY A 1 198 ? 20.895 6.698 -14.615 1.00 93.69 198 GLY A CA 1
ATOM 1630 C C . GLY A 1 198 ? 20.995 7.561 -15.875 1.00 93.69 198 GLY A C 1
ATOM 1631 O O . GLY A 1 198 ? 21.387 8.722 -15.787 1.00 93.69 198 GLY A O 1
ATOM 1632 N N . GLN A 1 199 ? 20.577 7.039 -17.031 1.00 93.12 199 GLN A N 1
ATOM 1633 C CA . GLN A 1 199 ? 20.577 7.791 -18.289 1.00 93.12 199 GLN A CA 1
ATOM 1634 C C . GLN A 1 199 ? 19.609 8.983 -18.239 1.00 93.12 199 GLN A C 1
ATOM 1636 O O . GLN A 1 199 ? 19.999 10.104 -18.566 1.00 93.12 199 GLN A O 1
ATOM 1641 N N . SER A 1 200 ? 18.386 8.773 -17.740 1.00 94.00 200 SER A N 1
ATOM 1642 C CA . SER A 1 200 ? 17.416 9.859 -17.548 1.00 94.00 200 SER A CA 1
ATOM 1643 C C . SER A 1 200 ? 17.927 10.925 -16.569 1.00 94.00 200 SER A C 1
ATOM 1645 O O . SER A 1 200 ? 17.735 12.123 -16.789 1.00 94.00 200 SER A O 1
ATOM 1647 N N . ASP A 1 201 ? 18.620 10.513 -15.503 1.00 95.44 201 ASP A N 1
ATOM 1648 C CA . ASP A 1 201 ? 19.179 11.437 -14.517 1.00 95.44 201 ASP A CA 1
ATOM 1649 C C . ASP A 1 201 ? 20.358 12.245 -15.084 1.00 95.44 201 ASP A C 1
ATOM 1651 O O . ASP A 1 201 ? 20.446 13.454 -14.861 1.00 95.44 201 ASP A O 1
ATOM 1655 N N . LYS A 1 202 ? 21.212 11.616 -15.900 1.00 95.75 202 LYS A N 1
ATOM 1656 C CA . LYS A 1 202 ? 22.265 12.299 -16.663 1.00 95.75 202 LYS A CA 1
ATOM 1657 C C . LYS A 1 202 ? 21.671 13.356 -17.595 1.00 95.75 202 LYS A C 1
ATOM 1659 O O . LYS A 1 202 ? 22.098 14.506 -17.555 1.00 95.75 202 LYS A O 1
ATOM 1664 N N . GLU A 1 203 ? 20.663 12.999 -18.388 1.00 95.31 203 GLU A N 1
ATOM 1665 C CA . GLU A 1 203 ? 19.979 13.924 -19.304 1.00 95.31 203 GLU A CA 1
ATOM 1666 C C . GLU A 1 203 ? 19.328 15.100 -18.570 1.00 95.31 203 GLU A C 1
ATOM 1668 O O . GLU A 1 203 ? 19.416 16.242 -19.025 1.00 95.31 203 GLU A O 1
ATOM 1673 N N . LYS A 1 204 ? 18.733 14.851 -17.396 1.00 96.19 204 LYS A N 1
ATOM 1674 C CA . LYS A 1 204 ? 18.201 15.901 -16.516 1.00 96.19 204 LYS A CA 1
ATOM 1675 C C . LYS A 1 204 ? 19.285 16.923 -16.152 1.00 96.19 204 LYS A C 1
ATOM 1677 O O . LYS A 1 204 ? 19.030 18.126 -16.230 1.00 96.19 204 LYS A O 1
ATOM 1682 N N . TYR A 1 205 ? 20.482 16.474 -15.769 1.00 95.50 205 TYR A N 1
ATOM 1683 C CA . TYR A 1 205 ? 21.589 17.377 -15.437 1.00 95.50 205 TYR A CA 1
ATOM 1684 C C . TYR A 1 205 ? 22.197 18.057 -16.666 1.00 95.50 205 TYR A C 1
ATOM 1686 O O . TYR A 1 205 ? 22.486 19.249 -16.596 1.00 95.50 205 TYR A O 1
ATOM 1694 N N . GLU A 1 206 ? 22.326 17.370 -17.802 1.00 95.44 206 GLU A N 1
ATOM 1695 C CA . GLU A 1 206 ? 22.773 17.998 -19.053 1.00 95.44 206 GLU A CA 1
ATOM 1696 C C . GLU A 1 206 ? 21.804 19.100 -19.501 1.00 95.44 206 GLU A C 1
ATOM 1698 O O . GLU A 1 206 ? 22.234 20.204 -19.831 1.00 95.44 206 GLU A O 1
ATOM 1703 N N . LYS A 1 207 ? 20.489 18.883 -19.381 1.00 93.94 207 LYS A N 1
ATOM 1704 C CA . LYS A 1 207 ? 19.486 19.926 -19.634 1.00 93.94 207 LYS A CA 1
ATOM 1705 C C . LYS A 1 207 ? 19.646 21.128 -18.700 1.00 93.94 207 LYS A C 1
ATOM 1707 O O . LYS A 1 207 ? 19.515 22.266 -19.141 1.00 93.94 207 LYS A O 1
ATOM 1712 N N . ALA A 1 208 ? 19.955 20.901 -17.424 1.00 94.50 208 ALA A N 1
ATOM 1713 C CA . ALA A 1 208 ? 20.237 21.987 -16.486 1.00 94.50 208 ALA A CA 1
ATOM 1714 C C . ALA A 1 208 ? 21.537 22.740 -16.831 1.00 94.50 208 ALA A C 1
ATOM 1716 O O . ALA A 1 208 ? 21.611 23.950 -16.628 1.00 94.50 208 ALA A O 1
ATOM 1717 N N . ARG A 1 209 ? 22.550 22.064 -17.392 1.00 92.69 209 ARG A N 1
ATOM 1718 C CA . ARG A 1 209 ? 23.781 22.715 -17.875 1.00 92.69 209 ARG A CA 1
ATOM 1719 C C . ARG A 1 209 ? 23.515 23.650 -19.051 1.00 92.69 209 ARG A C 1
ATOM 1721 O O . ARG A 1 209 ? 24.144 24.697 -19.103 1.00 92.69 209 ARG A O 1
ATOM 1728 N N . LEU A 1 210 ? 22.554 23.332 -19.923 1.00 90.31 210 LEU A N 1
ATOM 1729 C CA . LEU A 1 210 ? 22.132 24.228 -21.010 1.00 90.31 210 LEU A CA 1
ATOM 1730 C C . LEU A 1 210 ? 21.498 25.533 -20.502 1.00 90.31 210 LEU A C 1
ATOM 1732 O O . LEU A 1 210 ? 21.545 26.538 -21.200 1.00 90.31 210 LEU A O 1
ATOM 1736 N N . LEU A 1 211 ? 20.925 25.540 -19.290 1.00 87.00 211 LEU A N 1
ATOM 1737 C CA . LEU A 1 211 ? 20.386 26.755 -18.667 1.00 87.00 211 LEU A CA 1
ATOM 1738 C C . LEU A 1 211 ? 21.501 27.695 -18.170 1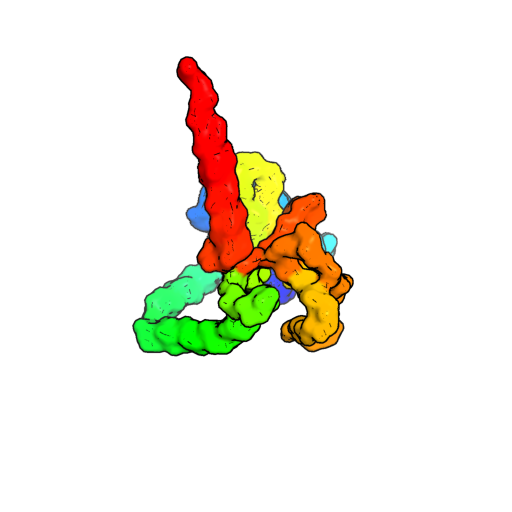.00 87.00 211 LEU A C 1
ATOM 1740 O O . LEU A 1 211 ? 21.294 28.901 -18.059 1.00 87.00 211 LEU A O 1
ATOM 1744 N N . LYS A 1 212 ? 22.704 27.171 -17.895 1.00 65.31 212 LYS A N 1
ATOM 1745 C CA . LYS A 1 212 ? 23.891 27.989 -17.618 1.00 65.31 212 LYS A CA 1
ATOM 1746 C C . LYS A 1 212 ? 24.475 28.489 -18.943 1.00 65.31 212 LYS A C 1
ATOM 1748 O O . LYS A 1 212 ? 25.449 27.906 -19.380 1.00 65.31 212 LYS A O 1
ATOM 1753 N N . VAL A 1 213 ? 23.893 29.530 -19.547 1.00 60.50 213 VAL A N 1
ATOM 1754 C CA . VAL A 1 213 ? 24.557 30.694 -20.187 1.00 60.50 213 VAL A CA 1
ATOM 1755 C C . VAL A 1 213 ? 23.455 31.642 -20.691 1.00 60.50 213 VAL A C 1
ATOM 1757 O O . VAL A 1 213 ? 22.869 31.401 -21.736 1.00 60.50 213 VAL A O 1
ATOM 1760 N N . THR A 1 214 ? 23.229 32.738 -19.968 1.00 54.88 214 THR A N 1
ATOM 1761 C CA . THR A 1 214 ? 23.057 34.093 -20.533 1.00 54.88 214 THR A CA 1
ATOM 1762 C C . THR A 1 214 ? 23.255 35.068 -19.376 1.00 54.88 214 THR A C 1
ATOM 1764 O O . THR A 1 214 ? 22.316 35.345 -18.633 1.00 54.88 214 THR A O 1
ATOM 1767 N N . ASN A 1 215 ? 24.506 35.490 -19.185 1.00 49.91 215 ASN A N 1
ATOM 1768 C CA . ASN A 1 215 ? 24.828 36.815 -18.657 1.00 49.91 215 ASN A CA 1
ATOM 1769 C C . ASN A 1 215 ? 25.168 37.692 -19.858 1.00 49.91 215 ASN A C 1
ATOM 1771 O O . ASN A 1 215 ? 25.802 37.138 -20.787 1.00 49.91 215 ASN A O 1
#

pLDDT: mean 94.94, std 5.64, range [49.91, 98.56]

Sequence (215 aa):
MLYKGKPVDLSPEQEEVATMYAMMKDTEYMEKKQFKENFMNDWRKILGKKHVIQDLELCDFGPIYDWYQNEKEKKKQMTTEEKKAAKEQKLKQEEKYMWAIVDGVKEKVGNFRVEPPGLFRGRGDHPKMGKLKKRIRPCDITINIGKGAPVPECPIAGESWKEIRHDNTVTWLAFWNDPINQKEFKYVFLAASSSLKGQSDKEKYEKARLLKVTN

Organism: Kalanchoe fedtschenkoi (NCBI:txid63787)

Radius of gyration: 22.31 Å; chains: 1; bounding box: 52×56×53 Å

Foldseek 3Di:
DDFLNHDDDDDPVLVVLLLLVLCCVPPPLVVDPLLQVQQLVQSCVVCDPPHPDDDPVRDDSPVSNVVVVVVVVVVVPDDPVRVVVVVVVVCVVCVVQQWDQDPNDTFGWAPSDDDAWHFDDDPDPDNNGNHTFDGDAQLQKEFEDAVPPDDDDHPDPPDHHVYYHHDPPDFFGMKGAGSSHRVDIDTIGTDCPGPVNVVVVVVVVVVVVVVPDDD

Secondary structure (DSSP, 8-state):
-EETTEE----HHHHHHHHHHHTTTTSGGGG-HHHHHHHHHHHHHHH-TT-S---STTEE-HHHHHHHHHHHHHHHHS-HHHHHHHHHHHHHHHGGGSEEEETTEEEEBS--SPPPPEE---SSS-TTTT-EEPPP-GGGPEEE--TTSPPPPPSSTT---SEEE--TT--EEEEEE-SS-TTSEEEEEB-TTSHHHHHHHHHHHHHHHHHS---